Protein AF-X6P1R8-F1 (afdb_monomer)

pLDDT: mean 76.15, std 15.06, range [27.5, 96.5]

Radius of gyration: 26.64 Å; Cα contacts (8 Å, |Δi|>4): 215; chains: 1; bounding box: 53×36×81 Å

Solvent-accessible surface area (backbone atoms only — not comparable to full-atom values): 17109 Å² total; per-residue (Å²): 106,72,61,56,57,47,47,52,50,51,49,53,54,46,53,67,72,73,56,83,63,84,44,73,71,51,44,54,53,48,52,49,54,44,41,50,52,41,50,53,34,70,75,48,65,86,95,50,66,36,68,57,51,42,40,52,47,49,46,51,47,66,76,63,40,82,82,70,58,61,68,61,46,52,74,43,72,56,50,68,70,54,55,28,53,35,44,30,62,72,48,60,82,53,91,78,79,80,64,72,72,58,81,80,50,52,73,66,54,49,40,47,32,54,19,46,46,50,42,54,49,48,56,49,48,54,66,67,69,46,92,70,58,80,66,55,72,71,34,69,71,40,54,50,51,51,50,53,49,54,53,60,66,42,42,37,73,79,38,33,86,48,66,37,90,59,23,68,58,54,35,50,51,48,52,51,51,52,53,49,54,45,26,74,76,60,33,59,68,49,45,38,55,58,57,56,32,66,69,55,27,72,75,37,48,51,41,45,34,57,92,66,20,57,66,40,41,67,57,59,78,69,62,95,43,62,68,72,64,63,78,49,56,72,66,55,38,50,52,37,53,54,50,53,55,44,68,74,42,97,60,58,78,86,68,58,75,56,95,50,75,82,49,46,60,61,44,49,51,48,50,68,74,52,53,73,84,76,77,92,68,86,90,75,79,75,71,70,69,78,80,117

Organism: Reticulomyxa filosa (NCBI:txid46433)

Sequence (292 aa):
MRKVTYFIRDLLHIMQRVESLDGQNVQSVFQSVIGYILRRAEELPREYSANMLKQQALEFLLVKVKEVDLTVIEKYGCKNASLNRVYERMLMNQTILECNIASYPNLIEKVEAISKLKVKLTKYIESLCKPKTAEEFTGEKFKLLLNDISDALSYFKSKKTQLGNDSDVYEQYLHIWFLKQCCMLKGPCWTQTFFNQPNIRMQYPIFASEKQSYIFSKLKPRDKHEWLETPFDKDFTNKYNNFKNKLLWPKSIKSCIVEEKEDFVPLLMAALFIAPPLNVSSRSSNILCMFS

Secondary structure (DSSP, 8-state):
-HHHHHHHHHHHHHHHHH----SHHHHHHHHHHHHHHHHHHHTS-TTSTHHHHHHHHHHHHHHHSTT--HHHHHHTT--HHHHHHHHHHHHTT-S-------SS--HHHHHHHHHHHHHHHHHHHHHHSS---TGGGTSHHHHHHHHHHHHHHTHHHHTHHHH-TTHHHHHHHHHHHHHHHHHHHH-HHHHHHHHT-HHHHHH-GGGT-TTT-HHHHT-PPPPTTGGGGSSS-HHHHHHHHHHHHHHTSSS-GGG---SSHHHHHHHHHHHHHHSPPPP-SSS-TTTGGG--

Mean predicted aligned error: 14.24 Å

Structure (mmCIF, N/CA/C/O backbone):
data_AF-X6P1R8-F1
#
_entry.id   AF-X6P1R8-F1
#
loop_
_atom_site.group_PDB
_atom_site.id
_atom_site.type_symbol
_atom_site.label_atom_id
_atom_site.label_alt_id
_atom_site.label_comp_id
_atom_site.label_asym_id
_atom_site.label_entity_id
_atom_site.label_seq_id
_atom_site.pdbx_PDB_ins_code
_atom_site.Cartn_x
_atom_site.Cartn_y
_atom_site.Cartn_z
_atom_site.occupancy
_atom_site.B_iso_or_equiv
_atom_site.auth_seq_id
_atom_site.auth_comp_id
_atom_site.auth_asym_id
_atom_site.auth_atom_id
_atom_site.pdbx_PDB_model_num
ATOM 1 N N . MET A 1 1 ? -30.194 11.574 -1.829 1.00 53.75 1 MET A N 1
ATOM 2 C CA . MET A 1 1 ? -29.422 10.552 -1.085 1.00 53.75 1 MET A CA 1
ATOM 3 C C . MET A 1 1 ? -28.005 10.961 -0.690 1.00 53.75 1 MET A C 1
ATOM 5 O O . MET A 1 1 ? -27.672 10.725 0.460 1.00 53.75 1 MET A O 1
ATOM 9 N N . ARG A 1 2 ? -27.236 11.701 -1.515 1.00 58.94 2 ARG A N 1
ATOM 10 C CA . ARG A 1 2 ? -26.112 12.536 -1.011 1.00 58.94 2 ARG A CA 1
ATOM 11 C C . ARG A 1 2 ? -26.495 13.302 0.269 1.00 58.94 2 ARG A C 1
ATOM 13 O O . ARG A 1 2 ? -25.729 13.344 1.216 1.00 58.94 2 ARG A O 1
ATOM 20 N N . LYS A 1 3 ? -27.740 13.795 0.311 1.00 67.31 3 LYS A N 1
ATOM 21 C CA . LYS A 1 3 ? -28.385 14.430 1.471 1.00 67.31 3 LYS A CA 1
ATOM 22 C C . LYS A 1 3 ? -28.329 13.615 2.774 1.00 67.31 3 LYS A C 1
ATOM 24 O O . LYS A 1 3 ? -28.096 14.224 3.797 1.00 67.31 3 LYS A O 1
ATOM 29 N N . VAL A 1 4 ? -28.501 12.286 2.758 1.00 68.12 4 VAL A N 1
ATOM 30 C CA . VAL A 1 4 ? -28.461 11.461 3.990 1.00 68.12 4 VAL A CA 1
ATOM 31 C C . VAL A 1 4 ? -27.030 11.335 4.492 1.00 68.12 4 VAL A C 1
ATOM 33 O O . VAL A 1 4 ? -26.772 11.521 5.674 1.00 68.12 4 VAL A O 1
ATOM 36 N N . THR A 1 5 ? -26.078 11.086 3.590 1.00 66.50 5 THR A N 1
ATOM 37 C CA . THR A 1 5 ? -24.670 11.034 3.982 1.00 66.50 5 THR A CA 1
ATOM 38 C C . THR A 1 5 ? -24.150 12.387 4.459 1.00 66.50 5 THR A C 1
ATOM 40 O O . THR A 1 5 ? -23.434 12.441 5.451 1.00 66.50 5 THR A O 1
ATOM 43 N N . TYR A 1 6 ? -24.541 13.481 3.799 1.00 74.12 6 TYR A N 1
ATOM 44 C CA . TYR A 1 6 ? -24.224 14.828 4.265 1.00 74.12 6 TYR A CA 1
ATOM 45 C C . TYR A 1 6 ? -24.915 15.148 5.584 1.00 74.12 6 TYR A C 1
ATOM 47 O O . TYR A 1 6 ? -24.251 15.647 6.471 1.00 74.12 6 TYR A O 1
ATOM 55 N N . PHE A 1 7 ? -26.178 14.766 5.767 1.00 78.06 7 PHE A N 1
ATOM 56 C CA . PHE A 1 7 ? -26.882 14.949 7.033 1.00 78.06 7 PHE A CA 1
ATOM 57 C C . PHE A 1 7 ? -26.192 14.215 8.186 1.00 78.06 7 PHE A C 1
ATOM 59 O O . PHE A 1 7 ? -25.934 14.825 9.214 1.00 78.06 7 PHE A O 1
ATOM 66 N N . ILE A 1 8 ? -25.825 12.939 8.010 1.00 73.44 8 ILE A N 1
ATOM 67 C CA . ILE A 1 8 ? -25.080 12.186 9.030 1.00 73.44 8 ILE A CA 1
ATOM 68 C C . ILE A 1 8 ? -23.722 12.844 9.283 1.00 73.44 8 ILE A C 1
ATOM 70 O O . ILE A 1 8 ? -23.345 13.036 10.431 1.00 73.44 8 ILE A O 1
ATOM 74 N N . ARG A 1 9 ? -22.996 13.240 8.233 1.00 74.56 9 ARG A N 1
ATOM 75 C CA . ARG A 1 9 ? -21.717 13.945 8.378 1.00 74.56 9 ARG A CA 1
ATOM 76 C C . ARG A 1 9 ? -21.874 15.258 9.147 1.00 74.56 9 ARG A C 1
ATOM 78 O O . ARG A 1 9 ? -21.062 15.541 10.018 1.00 74.56 9 ARG A O 1
ATOM 85 N N . ASP A 1 10 ? -22.885 16.050 8.820 1.00 79.38 10 ASP A N 1
ATOM 86 C CA . ASP A 1 10 ? -23.126 17.355 9.426 1.00 79.38 10 ASP A CA 1
ATOM 87 C C . ASP A 1 10 ? -23.587 17.178 10.884 1.00 79.38 10 ASP A C 1
ATOM 89 O O . ASP A 1 10 ? -23.114 17.901 11.754 1.00 79.38 10 ASP A O 1
ATOM 93 N N . LEU A 1 11 ? -24.391 16.150 11.182 1.00 79.62 11 LEU A N 1
ATOM 94 C CA . LEU A 1 11 ? -24.752 15.748 12.544 1.00 79.62 11 LEU A CA 1
ATOM 95 C C . LEU A 1 11 ? -23.512 15.358 13.359 1.00 79.62 11 LEU A C 1
ATOM 97 O O . LEU A 1 11 ? -23.307 15.892 14.446 1.00 79.62 11 LEU A O 1
ATOM 101 N N . LEU A 1 12 ? -22.651 14.488 12.817 1.00 74.50 12 LEU A N 1
ATOM 102 C CA . LEU A 1 12 ? -21.382 14.123 13.452 1.00 74.50 12 LEU A CA 1
ATOM 103 C C . LEU A 1 12 ? -20.512 15.369 13.663 1.00 74.50 12 LEU A C 1
ATOM 105 O O . LEU A 1 12 ? -19.944 15.556 14.732 1.00 74.50 12 LEU A O 1
ATOM 109 N N . HIS A 1 13 ? -20.457 16.280 12.690 1.00 75.38 13 HIS A N 1
ATOM 110 C CA . HIS A 1 13 ? -19.673 17.506 12.816 1.00 75.38 13 HIS A CA 1
ATOM 111 C C . HIS A 1 13 ? -20.235 18.477 13.869 1.00 75.38 13 HIS A C 1
ATOM 113 O O . HIS A 1 13 ? -19.462 19.135 14.563 1.00 75.38 13 HIS A O 1
ATOM 119 N N . ILE A 1 14 ? -21.558 18.548 14.035 1.00 75.88 14 ILE A N 1
ATOM 120 C CA . ILE A 1 14 ? -22.202 19.319 15.107 1.00 75.88 14 ILE A CA 1
ATOM 121 C C . ILE A 1 14 ? -21.880 18.690 16.464 1.00 75.88 14 ILE A C 1
ATOM 123 O O . ILE A 1 14 ? -21.382 19.391 17.344 1.00 75.88 14 ILE A O 1
ATOM 127 N N . MET A 1 15 ? -22.051 17.372 16.610 1.00 70.25 15 MET A N 1
ATOM 128 C CA . MET A 1 15 ? -21.656 16.649 17.828 1.00 70.25 15 MET A CA 1
ATOM 129 C C . MET A 1 15 ? -20.176 16.888 18.161 1.00 70.25 15 MET A C 1
ATOM 131 O O . MET A 1 15 ? -19.821 17.078 19.319 1.00 70.25 15 MET A O 1
ATOM 135 N N . GLN A 1 16 ? -19.311 16.988 17.142 1.00 66.88 16 GLN A N 1
ATOM 136 C CA . GLN A 1 16 ? -17.883 17.279 17.306 1.00 66.88 16 GLN A CA 1
ATOM 137 C C . GLN A 1 16 ? -17.592 18.608 18.006 1.00 66.88 16 GLN A C 1
ATOM 139 O O . GLN A 1 16 ? -16.550 18.722 18.662 1.00 66.88 16 GLN A O 1
ATOM 144 N N . ARG A 1 17 ? -18.438 19.613 17.751 1.00 68.94 17 ARG A N 1
ATOM 145 C CA . ARG A 1 17 ? -18.243 21.011 18.149 1.00 68.94 17 ARG A CA 1
ATOM 146 C C . ARG A 1 17 ? -18.973 21.369 19.439 1.00 68.94 17 ARG A C 1
ATOM 148 O O . ARG A 1 17 ? -18.548 22.306 20.101 1.00 68.94 17 ARG A O 1
ATOM 155 N N . VAL A 1 18 ? -20.068 20.677 19.749 1.00 64.75 18 VAL A N 1
ATOM 156 C CA . VAL A 1 18 ? -20.984 21.062 20.833 1.00 64.75 18 VAL A CA 1
ATOM 157 C C . VAL A 1 18 ? -20.746 20.260 22.114 1.00 64.75 18 VAL A C 1
ATOM 159 O O . VAL A 1 18 ? -20.927 20.808 23.196 1.00 64.75 18 VAL A O 1
ATOM 162 N N . GLU A 1 19 ? -20.302 19.002 22.028 1.00 65.69 19 GLU A N 1
ATOM 163 C CA . GLU A 1 19 ? -20.144 18.139 23.207 1.00 65.69 19 GLU A CA 1
ATOM 164 C C . GLU A 1 19 ? -18.671 17.957 23.610 1.00 65.69 19 GLU A C 1
ATOM 166 O O . GLU A 1 19 ? -17.834 17.528 22.806 1.00 65.69 19 GLU A O 1
ATOM 171 N N . SER A 1 20 ? -18.348 18.244 24.878 1.00 64.12 20 SER A N 1
ATOM 172 C CA . SER A 1 20 ? -17.096 17.794 25.493 1.00 64.12 20 SER A CA 1
ATOM 173 C C . SER A 1 20 ? -17.244 16.331 25.925 1.00 64.12 20 SER A C 1
ATOM 175 O O . SER A 1 20 ? -18.069 15.976 26.765 1.00 64.12 20 SER A O 1
ATOM 177 N N . LEU A 1 21 ? -16.447 15.446 25.324 1.00 65.62 21 LEU A N 1
ATOM 178 C CA . LEU A 1 21 ? -16.512 13.993 25.543 1.00 65.62 21 LEU A CA 1
ATOM 179 C C . LEU A 1 21 ? -15.579 13.542 26.681 1.00 65.62 21 LEU A C 1
ATOM 181 O O . LEU A 1 21 ? -14.954 12.483 26.607 1.00 65.62 21 LEU A O 1
ATOM 185 N N . ASP A 1 22 ? -15.460 14.362 27.725 1.00 66.06 22 ASP A N 1
ATOM 186 C CA . ASP A 1 22 ? -14.502 14.144 28.816 1.00 66.06 22 ASP A CA 1
ATOM 187 C C . ASP A 1 22 ? -15.034 13.158 29.874 1.00 66.06 22 ASP A C 1
ATOM 189 O O . ASP A 1 22 ? -14.269 12.612 30.667 1.00 66.06 22 ASP A O 1
ATOM 193 N N . GLY A 1 23 ? -16.345 12.883 29.868 1.00 68.44 23 GLY A N 1
ATOM 194 C CA . GLY A 1 23 ? -16.994 11.930 30.769 1.00 68.44 23 GLY A CA 1
ATOM 195 C C . GLY A 1 23 ? -17.110 10.519 30.184 1.00 68.44 23 GLY A C 1
ATOM 196 O O . GLY A 1 23 ? -17.577 10.339 29.060 1.00 68.44 23 GLY A O 1
ATOM 197 N N . GLN A 1 24 ? -16.791 9.499 30.984 1.00 70.06 24 GLN A N 1
ATOM 198 C CA . GLN A 1 24 ? -16.849 8.080 30.592 1.00 70.06 24 GLN A CA 1
ATOM 199 C C . GLN A 1 24 ? -18.251 7.637 30.114 1.00 70.06 24 GLN A C 1
ATOM 201 O O . GLN A 1 24 ? -18.378 6.905 29.134 1.00 70.06 24 GLN A O 1
ATOM 206 N N . ASN A 1 25 ? -19.319 8.151 30.738 1.00 72.31 25 ASN A N 1
ATOM 207 C CA . ASN A 1 25 ? -20.702 7.922 30.294 1.00 72.31 25 ASN A CA 1
ATOM 208 C C . ASN A 1 25 ? -21.018 8.589 28.949 1.00 72.31 25 ASN A C 1
ATOM 210 O O . ASN A 1 25 ? -21.786 8.059 28.154 1.00 72.31 25 ASN A O 1
ATOM 214 N N . VAL A 1 26 ? -20.425 9.749 28.673 1.00 71.62 26 VAL A N 1
ATOM 215 C CA . VAL A 1 26 ? -20.634 10.455 27.405 1.00 71.62 26 VAL A CA 1
ATOM 216 C C . VAL A 1 26 ? -19.919 9.706 26.278 1.00 71.62 26 VAL A C 1
ATOM 218 O O . VAL A 1 26 ? -20.484 9.517 25.205 1.00 71.62 26 VAL A O 1
ATOM 221 N N . GLN A 1 27 ? -18.722 9.174 26.544 1.00 72.81 27 GLN A N 1
ATOM 222 C CA . GLN A 1 27 ? -17.994 8.326 25.597 1.00 72.81 27 GLN A CA 1
ATOM 223 C C . GLN A 1 27 ? -18.741 7.027 25.270 1.00 72.81 27 GLN A C 1
ATOM 225 O O . GLN A 1 27 ? -18.785 6.636 24.105 1.00 72.81 27 GLN A O 1
ATOM 230 N N . SER A 1 28 ? -19.366 6.370 26.252 1.00 75.44 28 SER A N 1
ATOM 231 C CA . SER A 1 28 ? -20.119 5.129 26.011 1.00 75.44 28 SER A CA 1
ATOM 232 C C . SER A 1 28 ? -21.410 5.365 25.215 1.00 75.44 28 SER A C 1
ATOM 234 O O . SER A 1 28 ? -21.728 4.601 24.294 1.00 75.44 28 SER A O 1
ATOM 236 N N . VAL A 1 29 ? -22.130 6.458 25.496 1.00 76.12 29 VAL A N 1
ATOM 237 C CA . VAL A 1 29 ? -23.286 6.898 24.696 1.00 76.12 29 VAL A CA 1
ATOM 238 C C . VAL A 1 29 ? -22.845 7.213 23.270 1.00 76.12 29 VAL A C 1
ATOM 240 O O . VAL A 1 29 ? -23.444 6.733 22.308 1.00 76.12 29 VAL A O 1
ATOM 243 N N . PHE A 1 30 ? -21.743 7.941 23.123 1.00 77.25 30 PHE A N 1
ATOM 244 C CA . PHE A 1 30 ? -21.176 8.288 21.829 1.00 77.25 30 PHE A CA 1
ATOM 245 C C . PHE A 1 30 ? -20.782 7.049 21.012 1.00 77.25 30 PHE A C 1
ATOM 247 O O . PHE A 1 30 ? -21.205 6.901 19.865 1.00 77.25 30 PHE A O 1
ATOM 254 N N . GLN A 1 31 ? -20.050 6.103 21.608 1.00 77.44 31 GLN A N 1
ATOM 255 C CA . GLN A 1 31 ? -19.724 4.816 20.983 1.00 77.44 31 GLN A CA 1
ATOM 256 C C . GLN A 1 31 ? -20.982 4.050 20.548 1.00 77.44 31 GLN A C 1
ATOM 258 O O . GLN A 1 31 ? -20.990 3.420 19.489 1.00 77.44 31 GLN A O 1
ATOM 263 N N . SER A 1 32 ? -22.056 4.118 21.339 1.00 78.75 32 SER A N 1
ATOM 264 C CA . SER A 1 32 ? -23.332 3.469 21.022 1.00 78.75 32 SER A CA 1
ATOM 265 C C . SER A 1 32 ? -24.022 4.113 19.816 1.00 78.75 32 SER A C 1
ATOM 267 O O . SER A 1 32 ? -24.498 3.397 18.933 1.00 78.75 32 SER A O 1
ATOM 269 N N . VAL A 1 33 ? -24.021 5.447 19.725 1.00 79.19 33 VAL A N 1
ATOM 270 C CA . VAL A 1 33 ? -24.570 6.193 18.578 1.00 79.19 33 VAL A CA 1
ATOM 271 C C . VAL A 1 33 ? -23.791 5.882 17.301 1.00 79.19 33 VAL A C 1
ATOM 273 O O . VAL A 1 33 ? -24.386 5.528 16.281 1.00 79.19 33 VAL A O 1
ATOM 276 N N . ILE A 1 34 ? -22.459 5.946 17.353 1.00 78.81 34 ILE A N 1
ATOM 277 C CA . ILE A 1 34 ? -21.606 5.608 16.206 1.00 78.81 34 ILE A CA 1
ATOM 278 C C . ILE A 1 34 ? -21.793 4.153 15.795 1.00 78.81 34 ILE A C 1
ATOM 280 O O . ILE A 1 34 ? -21.933 3.847 14.611 1.00 78.81 34 ILE A O 1
ATOM 284 N N . GLY A 1 35 ? -21.882 3.261 16.773 1.00 77.62 35 GLY A N 1
ATOM 285 C CA . GLY A 1 35 ? -22.183 1.860 16.561 1.00 77.62 35 GLY A CA 1
ATOM 286 C C . GLY A 1 35 ? -23.497 1.601 15.838 1.00 77.62 35 GLY A C 1
ATOM 287 O O . GLY A 1 35 ? -23.562 0.799 14.903 1.00 77.62 35 GLY A O 1
ATOM 288 N N . TYR A 1 36 ? -24.545 2.320 16.233 1.00 78.94 36 TYR A N 1
ATOM 289 C CA . TYR A 1 36 ? -25.840 2.260 15.571 1.00 78.94 36 TYR A CA 1
ATOM 290 C C . TYR A 1 36 ? -25.747 2.713 14.107 1.00 78.94 36 TYR A C 1
ATOM 292 O O 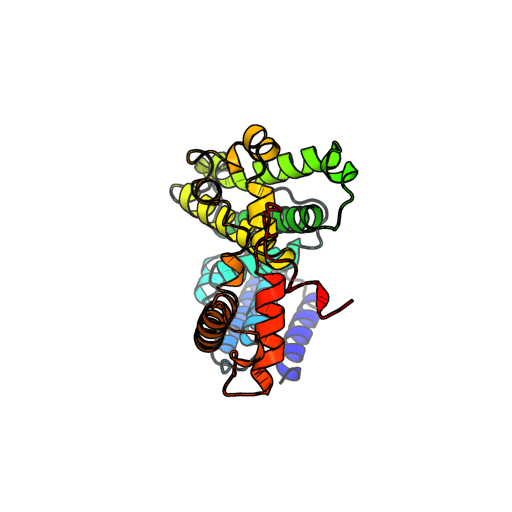. TYR A 1 36 ? -26.265 2.031 13.222 1.00 78.94 36 TYR A O 1
ATOM 300 N N . ILE A 1 37 ? -25.031 3.810 13.835 1.00 77.38 37 ILE A N 1
ATOM 301 C CA . ILE A 1 37 ? -24.795 4.306 12.470 1.00 77.38 37 ILE A CA 1
ATOM 302 C C . ILE A 1 37 ? -24.034 3.267 11.638 1.00 77.38 37 ILE A C 1
ATOM 304 O O . ILE A 1 37 ? -24.432 2.982 10.509 1.00 77.38 37 ILE A O 1
ATOM 308 N N . LEU A 1 38 ? -22.970 2.674 12.190 1.00 75.88 38 LEU A N 1
ATOM 309 C CA . LEU A 1 38 ? -22.162 1.658 11.511 1.00 75.88 38 LEU A CA 1
ATOM 310 C C . LEU A 1 38 ? -22.984 0.415 11.153 1.00 75.88 38 LEU A C 1
ATOM 312 O O . LEU A 1 38 ? -22.888 -0.064 10.026 1.00 75.88 38 LEU A O 1
ATOM 316 N N . ARG A 1 39 ? -23.826 -0.069 12.074 1.00 77.38 39 ARG A N 1
ATOM 317 C CA . ARG A 1 39 ? -24.715 -1.215 11.831 1.00 77.38 39 ARG A CA 1
ATOM 318 C C . ARG A 1 39 ? -25.747 -0.907 10.745 1.00 77.38 39 ARG A C 1
ATOM 320 O O . ARG A 1 39 ? -25.905 -1.680 9.808 1.00 77.38 39 ARG A O 1
ATOM 327 N N . ARG A 1 40 ? -26.418 0.244 10.838 1.00 76.56 40 ARG A N 1
ATOM 328 C CA . ARG A 1 40 ? -27.438 0.656 9.859 1.00 76.56 40 ARG A CA 1
ATOM 329 C C . ARG A 1 40 ? -26.855 0.942 8.477 1.00 76.56 40 ARG A C 1
ATOM 331 O O . ARG A 1 40 ? -27.561 0.798 7.486 1.00 76.56 40 ARG A O 1
ATOM 338 N N . ALA A 1 41 ? -25.577 1.314 8.386 1.00 72.44 41 ALA A N 1
ATOM 339 C CA . ALA A 1 41 ? -24.914 1.516 7.102 1.00 72.44 41 ALA A CA 1
ATOM 340 C C . ALA A 1 41 ? -24.837 0.227 6.263 1.00 72.44 41 ALA A C 1
ATOM 342 O O . ALA A 1 41 ? -24.813 0.319 5.039 1.00 72.44 41 ALA A O 1
ATOM 343 N N . GLU A 1 42 ? -24.827 -0.955 6.890 1.00 67.06 42 GLU A N 1
ATOM 344 C CA . GLU A 1 42 ? -24.803 -2.251 6.189 1.00 67.06 42 GLU A CA 1
ATOM 345 C C . GLU A 1 42 ? -26.174 -2.661 5.633 1.00 67.06 42 GLU A C 1
ATOM 347 O O . GLU A 1 42 ? -26.247 -3.442 4.688 1.00 67.06 42 GLU A O 1
ATOM 352 N N . GLU A 1 43 ? -27.253 -2.091 6.172 1.00 73.88 43 GLU A N 1
ATOM 353 C CA . GLU A 1 43 ? -28.628 -2.291 5.698 1.00 73.88 43 GLU A CA 1
ATOM 354 C C . GLU A 1 43 ? -28.952 -1.418 4.470 1.00 73.88 43 GLU A C 1
ATOM 356 O O . GLU A 1 43 ? -29.987 -1.593 3.826 1.00 73.88 43 GLU A O 1
ATOM 361 N N . LEU A 1 44 ? -28.068 -0.475 4.121 1.00 68.44 44 LEU A N 1
ATOM 362 C CA . LEU A 1 44 ? -28.210 0.344 2.921 1.00 68.44 44 LEU A CA 1
ATOM 363 C C . LEU A 1 44 ? -27.839 -0.482 1.671 1.00 68.44 44 LEU A C 1
ATOM 365 O O . LEU A 1 44 ? -26.787 -1.124 1.650 1.00 68.44 44 LEU A O 1
ATOM 369 N N . PRO A 1 45 ? -28.644 -0.446 0.592 1.00 64.12 45 PRO A N 1
ATOM 370 C CA . PRO A 1 45 ? -28.328 -1.160 -0.647 1.00 64.12 45 PRO A CA 1
ATOM 371 C C . PRO A 1 45 ? -26.942 -0.825 -1.241 1.00 64.12 45 PRO A C 1
ATOM 373 O O . PRO A 1 45 ? -26.425 0.284 -1.107 1.00 64.12 45 PRO A O 1
ATOM 376 N N . ARG A 1 46 ? -26.323 -1.801 -1.924 1.00 60.53 46 ARG A N 1
ATOM 377 C CA . ARG A 1 46 ? -24.914 -1.743 -2.384 1.00 60.53 46 ARG A CA 1
ATOM 378 C C . ARG A 1 46 ? -24.597 -0.641 -3.400 1.00 60.53 46 ARG A C 1
ATOM 380 O O . ARG A 1 46 ? -23.430 -0.296 -3.553 1.00 60.53 46 ARG A O 1
ATOM 387 N N . GLU A 1 47 ? -25.604 -0.082 -4.064 1.00 56.84 47 GLU A N 1
ATOM 388 C CA . GLU A 1 47 ? -25.456 1.068 -4.971 1.00 56.84 47 GLU A CA 1
ATOM 389 C C . GLU A 1 47 ? -25.113 2.377 -4.229 1.00 56.84 47 GLU 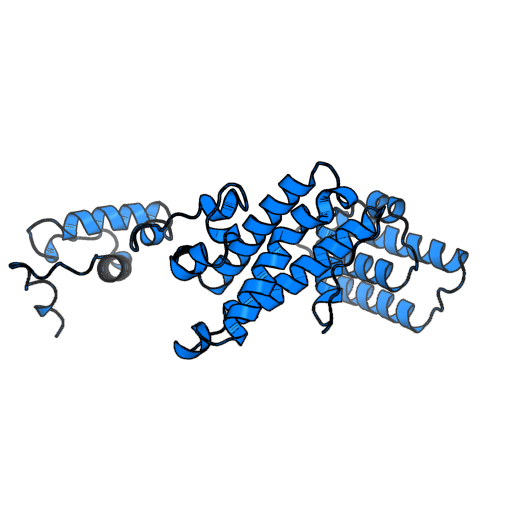A C 1
ATOM 391 O O . GLU A 1 47 ? -24.842 3.403 -4.854 1.00 56.84 47 GLU A O 1
ATOM 396 N N . TYR A 1 48 ? -25.091 2.360 -2.890 1.00 59.06 48 TYR A N 1
ATOM 397 C CA . TYR A 1 48 ? -24.933 3.548 -2.061 1.00 59.06 48 TYR A CA 1
ATOM 398 C C . TYR A 1 48 ? -23.552 3.702 -1.415 1.00 59.06 48 TYR A C 1
ATOM 400 O O . TYR A 1 48 ? -22.761 2.774 -1.253 1.00 59.06 48 TYR A O 1
ATOM 408 N N . SER A 1 49 ? -23.293 4.927 -0.957 1.00 63.94 49 SER A N 1
ATOM 409 C CA . SER A 1 49 ? -22.117 5.394 -0.213 1.00 63.94 49 SER A CA 1
ATOM 410 C C . SER A 1 49 ? -21.943 4.764 1.184 1.00 63.94 49 SER A C 1
ATOM 412 O O . SER A 1 49 ? -21.310 5.374 2.047 1.00 63.94 49 SER A O 1
ATOM 414 N N . ALA A 1 50 ? -22.452 3.5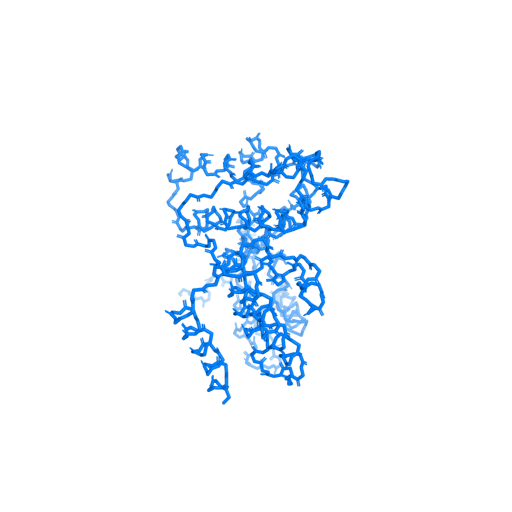51 1.427 1.00 69.88 50 ALA A N 1
ATOM 415 C CA . ALA A 1 50 ? -22.345 2.823 2.696 1.00 69.88 50 ALA A CA 1
ATOM 416 C C . ALA A 1 50 ? -20.890 2.737 3.192 1.00 69.88 50 ALA A C 1
ATOM 418 O O . ALA A 1 50 ? -20.603 3.013 4.354 1.00 69.88 50 ALA A O 1
ATOM 419 N N . ASN A 1 51 ? -19.943 2.487 2.280 1.00 73.56 51 ASN A N 1
ATOM 420 C CA . ASN A 1 51 ? -18.510 2.491 2.593 1.00 73.56 51 ASN A CA 1
ATOM 421 C C . ASN A 1 51 ? -17.992 3.869 3.032 1.00 73.56 51 ASN A C 1
ATOM 423 O O . ASN A 1 51 ? -17.131 3.951 3.905 1.00 73.56 51 ASN A O 1
ATOM 427 N N . MET A 1 52 ? -18.506 4.955 2.447 1.00 75.38 52 MET A N 1
ATOM 428 C CA . MET A 1 52 ? -18.110 6.316 2.817 1.00 75.38 52 MET A CA 1
ATOM 429 C C . MET A 1 52 ? -18.637 6.677 4.207 1.00 75.38 52 MET A C 1
ATOM 431 O O . MET A 1 52 ? -17.881 7.202 5.019 1.00 75.38 52 MET A O 1
ATOM 435 N N . LEU A 1 53 ? -19.897 6.338 4.495 1.00 76.94 53 LEU A N 1
ATOM 436 C CA . LEU A 1 53 ? -20.504 6.507 5.817 1.00 76.94 53 LEU A CA 1
ATOM 437 C C . LEU A 1 53 ? -19.752 5.713 6.885 1.00 76.94 53 LEU A C 1
ATOM 439 O O . LEU A 1 53 ? -19.411 6.264 7.928 1.00 76.94 53 LEU A O 1
ATOM 443 N N . LYS A 1 54 ? -19.426 4.449 6.591 1.00 77.88 54 LYS A N 1
ATOM 444 C CA . LYS A 1 54 ? -18.652 3.579 7.482 1.00 77.88 54 LYS A CA 1
ATOM 445 C C . LYS A 1 54 ? -17.279 4.172 7.794 1.00 77.88 54 LYS A C 1
ATOM 447 O O . LYS A 1 54 ? -16.874 4.211 8.949 1.00 77.88 54 LYS A O 1
ATOM 452 N N . GLN A 1 55 ? -16.590 4.699 6.781 1.00 78.62 55 GLN A N 1
ATOM 453 C CA . GLN A 1 55 ? -15.302 5.371 6.968 1.00 78.62 55 GLN A CA 1
ATOM 454 C C . GLN A 1 55 ? -15.424 6.659 7.788 1.00 78.62 55 GLN A C 1
ATOM 456 O O . GLN A 1 55 ? -14.608 6.870 8.672 1.00 78.62 55 GLN A O 1
ATOM 461 N N . GLN A 1 56 ? -16.430 7.498 7.529 1.00 78.06 56 GLN A N 1
ATOM 462 C CA . GLN A 1 56 ? -16.633 8.753 8.264 1.00 78.06 56 GLN A CA 1
ATOM 463 C C . GLN A 1 56 ? -16.975 8.513 9.736 1.00 78.06 56 GLN A C 1
ATOM 465 O O . GLN A 1 56 ? -16.420 9.169 10.611 1.00 78.06 56 GLN A O 1
ATOM 470 N N . ALA A 1 57 ? -17.861 7.558 10.013 1.00 79.38 57 ALA A N 1
ATOM 471 C CA . ALA A 1 57 ? -18.231 7.184 11.372 1.00 79.38 57 ALA A CA 1
ATOM 472 C C . ALA A 1 57 ? -17.033 6.603 12.146 1.00 79.38 57 ALA A C 1
ATOM 474 O O . ALA A 1 57 ? -16.823 6.947 13.307 1.00 79.38 57 ALA A O 1
ATOM 475 N N . LEU A 1 58 ? -16.212 5.775 11.491 1.00 80.38 58 LEU A N 1
ATOM 476 C CA . LEU A 1 58 ? -15.006 5.205 12.094 1.00 80.38 58 LEU A CA 1
ATOM 477 C C . LEU A 1 58 ? -13.918 6.265 12.331 1.00 80.38 58 LEU A C 1
ATOM 479 O O . LEU A 1 58 ? -13.309 6.283 13.393 1.00 80.38 58 LEU A O 1
ATOM 483 N N . GLU A 1 59 ? -13.706 7.180 11.383 1.00 82.00 59 GLU A N 1
ATOM 484 C CA . GLU A 1 59 ? -12.803 8.330 11.540 1.00 82.00 59 GLU A CA 1
ATOM 485 C C . GLU A 1 59 ? -13.204 9.178 12.748 1.00 82.00 59 GLU A C 1
ATOM 487 O O . GLU A 1 59 ? -1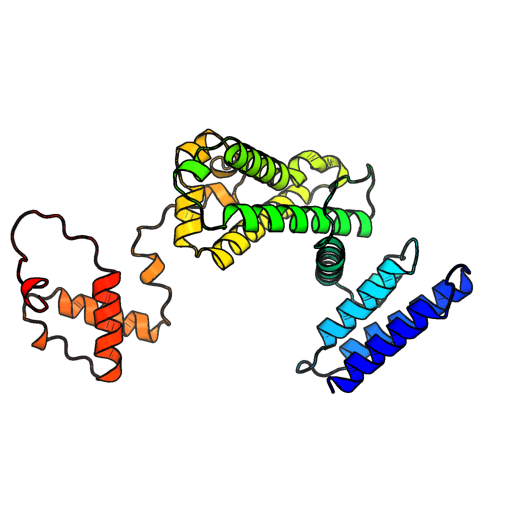2.379 9.521 13.592 1.00 82.00 59 GLU A O 1
ATOM 492 N N . PHE A 1 60 ? -14.502 9.438 12.878 1.00 78.56 60 PHE A N 1
ATOM 493 C CA . PHE A 1 60 ? -15.045 10.199 13.987 1.00 78.56 60 PHE A CA 1
ATOM 494 C C . PHE A 1 60 ? -14.843 9.509 15.342 1.00 78.56 60 PHE A C 1
ATOM 496 O O . PHE A 1 60 ? -14.467 10.166 16.312 1.00 78.56 60 PHE A O 1
ATOM 503 N N . LEU A 1 61 ? -15.026 8.184 15.395 1.00 79.44 61 LEU A N 1
ATOM 504 C CA . LEU A 1 61 ? -14.771 7.372 16.586 1.00 79.44 61 LEU A CA 1
ATOM 505 C C . LEU A 1 61 ? -13.312 7.484 17.045 1.00 79.44 61 LEU A C 1
ATOM 507 O O . LEU A 1 61 ? -13.060 7.768 18.213 1.00 79.44 61 LEU A O 1
ATOM 511 N N . LEU A 1 62 ? -12.366 7.307 16.119 1.00 79.06 62 LEU A N 1
ATOM 512 C CA . LEU A 1 62 ? -10.928 7.289 16.410 1.00 79.06 62 LEU A CA 1
ATOM 513 C C . LEU A 1 62 ? -10.381 8.655 16.836 1.00 79.06 62 LEU A C 1
ATOM 515 O O . LEU A 1 62 ? -9.452 8.720 17.632 1.00 79.06 62 LEU A O 1
ATOM 519 N N . VAL A 1 63 ? -10.937 9.750 16.309 1.00 77.00 63 VAL A N 1
ATOM 520 C CA . VAL A 1 63 ? -10.501 11.113 16.662 1.00 77.00 63 VAL A CA 1
ATOM 521 C C . VAL A 1 63 ? -10.971 11.518 18.058 1.00 77.00 63 VAL A C 1
ATOM 523 O O . VAL A 1 63 ? -10.302 12.303 18.730 1.00 77.00 63 VAL A O 1
ATOM 526 N N . LYS A 1 64 ? -12.152 11.055 18.475 1.00 72.31 64 LYS A N 1
ATOM 527 C CA . LYS A 1 64 ? -12.847 11.603 19.645 1.00 72.31 64 LYS A CA 1
ATOM 528 C C . LYS A 1 64 ? -12.799 10.730 20.880 1.00 72.31 64 LYS A C 1
ATOM 530 O O . LYS A 1 64 ? -12.808 11.263 21.986 1.00 72.31 64 LYS A O 1
ATOM 535 N N . VAL A 1 65 ? -12.752 9.420 20.707 1.00 68.56 65 VAL A N 1
ATOM 536 C CA . VAL A 1 65 ? -12.674 8.506 21.834 1.00 68.56 65 VAL A CA 1
ATOM 537 C C . VAL A 1 65 ? -11.209 8.168 22.056 1.00 68.56 65 VAL A C 1
ATOM 539 O O . VAL A 1 65 ? -10.580 7.506 21.232 1.00 68.56 65 VAL A O 1
ATOM 542 N N . LYS A 1 66 ? -10.654 8.652 23.171 1.00 62.78 66 LYS A N 1
ATOM 543 C CA . LYS A 1 66 ? -9.353 8.174 23.646 1.00 62.78 66 LYS A CA 1
ATOM 544 C C . LYS A 1 66 ? -9.495 6.686 23.956 1.00 62.78 66 LYS A C 1
ATOM 546 O O . LYS A 1 66 ? -10.448 6.308 24.625 1.00 62.78 66 LYS A O 1
ATOM 551 N N . GLU A 1 67 ? -8.567 5.879 23.447 1.00 66.62 67 GLU A N 1
ATOM 552 C CA . GLU A 1 67 ? -8.526 4.429 23.690 1.00 66.62 67 GLU A CA 1
ATOM 553 C C . GLU A 1 67 ? -9.808 3.711 23.233 1.00 66.62 67 GLU A C 1
ATOM 555 O O . GLU A 1 67 ? -10.538 3.108 24.015 1.00 66.62 67 GLU A O 1
ATOM 560 N N . VAL A 1 68 ? -10.102 3.782 21.929 1.00 69.94 68 VAL A N 1
ATOM 561 C CA . VAL A 1 68 ? -11.202 3.005 21.340 1.00 69.94 68 VAL A CA 1
ATOM 562 C C . VAL A 1 68 ? -10.993 1.517 21.615 1.00 69.94 68 VAL A C 1
ATOM 564 O O . VAL A 1 68 ? -10.005 0.931 21.176 1.00 69.94 68 VAL A O 1
ATOM 567 N N . ASP A 1 69 ? -11.960 0.896 22.285 1.00 70.56 69 ASP A N 1
ATOM 568 C CA . ASP A 1 69 ? -11.974 -0.547 22.491 1.00 70.56 69 ASP A CA 1
ATOM 569 C C . ASP A 1 69 ? -12.164 -1.281 21.148 1.00 70.56 69 ASP A C 1
ATOM 571 O O . ASP A 1 69 ? -13.117 -1.052 20.397 1.00 70.56 69 ASP A O 1
ATOM 575 N N . LEU A 1 70 ? -11.239 -2.191 20.850 1.00 68.19 70 LEU A N 1
ATOM 576 C CA . LEU A 1 70 ? -11.264 -3.070 19.682 1.00 68.19 70 LEU A CA 1
ATOM 577 C C . LEU A 1 70 ? -12.547 -3.891 19.582 1.00 68.19 70 LEU A C 1
ATOM 579 O O . LEU A 1 70 ? -13.061 -4.070 18.477 1.00 68.19 70 LEU A O 1
ATOM 583 N N . THR A 1 71 ? -13.104 -4.325 20.715 1.00 70.50 71 THR A N 1
ATOM 584 C CA . THR A 1 71 ? -14.353 -5.093 20.732 1.00 70.50 71 THR A CA 1
ATOM 585 C C . THR A 1 71 ? -15.512 -4.277 20.165 1.00 70.50 71 THR A C 1
ATOM 587 O O . THR A 1 71 ? -16.405 -4.828 19.523 1.00 70.50 71 THR A O 1
ATOM 590 N N . VAL A 1 72 ? -15.476 -2.947 20.311 1.00 69.50 72 VAL A N 1
ATOM 591 C CA . VAL A 1 72 ? -16.467 -2.024 19.749 1.00 69.50 72 VAL A CA 1
ATOM 592 C C . VAL A 1 72 ? -16.327 -1.970 18.228 1.00 69.50 72 VAL A C 1
ATOM 594 O O . VAL A 1 72 ? -17.325 -2.071 17.521 1.00 69.50 72 VAL A O 1
ATOM 597 N N . ILE A 1 73 ? -15.103 -1.885 17.700 1.00 71.62 73 ILE A N 1
ATOM 598 C CA . ILE A 1 73 ? -14.844 -1.874 16.249 1.00 71.62 73 ILE A CA 1
ATOM 599 C C . ILE A 1 73 ? -15.252 -3.213 15.606 1.00 71.62 73 ILE A C 1
ATOM 601 O O . ILE A 1 73 ? -15.921 -3.230 14.566 1.00 71.62 73 ILE A O 1
ATOM 605 N N . GLU A 1 74 ? -14.895 -4.332 16.239 1.00 71.38 74 GLU A N 1
ATOM 606 C CA . GLU A 1 74 ? -15.220 -5.685 15.776 1.00 71.38 74 GLU A CA 1
ATOM 607 C C . GLU A 1 74 ? -16.726 -5.967 15.828 1.00 71.38 74 GLU A C 1
ATOM 609 O O . GLU A 1 74 ? -17.291 -6.484 14.861 1.00 71.38 74 GLU A O 1
ATOM 614 N N . LYS A 1 75 ? -17.406 -5.538 16.902 1.00 72.62 75 LYS A N 1
ATOM 615 C CA . LYS A 1 75 ? -18.865 -5.654 17.076 1.00 72.62 75 LYS A CA 1
ATOM 616 C C . LYS A 1 75 ? -19.657 -5.014 15.935 1.00 72.62 75 LYS A C 1
ATOM 618 O O . LYS A 1 75 ? -20.775 -5.447 15.653 1.00 72.62 75 LYS A O 1
ATOM 623 N N . TYR A 1 76 ? -19.100 -3.999 15.277 1.00 67.81 76 TYR A N 1
ATOM 624 C CA . TYR A 1 76 ? -19.729 -3.319 14.140 1.00 67.81 76 TYR A CA 1
ATOM 625 C C . TYR A 1 76 ? -19.172 -3.762 12.779 1.00 67.81 76 TYR A C 1
ATOM 627 O O . TYR A 1 76 ? -19.291 -3.036 11.790 1.00 67.81 76 TYR A O 1
ATOM 635 N N . GLY A 1 77 ? -18.536 -4.939 12.710 1.00 62.16 77 GLY A N 1
ATOM 636 C CA . GLY A 1 77 ? -18.117 -5.564 11.453 1.00 62.16 77 GLY A CA 1
ATOM 637 C C . GLY A 1 77 ? -17.073 -4.754 10.678 1.00 62.16 77 GLY A C 1
ATOM 638 O O . GLY A 1 77 ? -16.965 -4.859 9.448 1.00 62.16 77 GLY A O 1
ATOM 639 N N . CYS A 1 78 ? -16.325 -3.875 11.350 1.00 68.75 78 CYS A N 1
ATOM 640 C CA . CYS A 1 78 ? -15.288 -3.078 10.709 1.00 68.75 78 CYS A CA 1
ATOM 641 C C . CYS A 1 78 ? -14.036 -3.934 10.502 1.00 68.75 78 CYS A C 1
ATOM 643 O O . CYS A 1 78 ? -13.263 -4.174 11.420 1.00 68.75 78 CYS A O 1
ATOM 645 N N . LYS A 1 79 ? -13.819 -4.387 9.262 1.00 72.81 79 LYS A N 1
ATOM 646 C CA . LYS A 1 79 ? -12.606 -5.131 8.891 1.00 72.81 79 LYS A CA 1
ATOM 647 C C . LYS A 1 79 ? -11.364 -4.248 9.053 1.00 72.81 79 LYS A C 1
ATOM 649 O O . LYS A 1 79 ? -11.415 -3.064 8.711 1.00 72.81 79 LYS A O 1
ATOM 654 N N . ASN A 1 80 ? -10.222 -4.850 9.397 1.00 75.19 80 ASN A N 1
ATOM 655 C CA . ASN A 1 80 ? -8.916 -4.174 9.504 1.00 75.19 80 ASN A CA 1
ATOM 656 C C . ASN A 1 80 ? -8.573 -3.304 8.282 1.00 75.19 80 ASN A C 1
ATOM 658 O O . ASN A 1 80 ? -7.981 -2.240 8.423 1.00 75.19 80 ASN A O 1
ATOM 662 N N . ALA A 1 81 ? -8.996 -3.704 7.079 1.00 75.19 81 ALA A N 1
ATOM 663 C CA . ALA A 1 81 ? -8.811 -2.913 5.862 1.00 75.19 81 ALA A CA 1
ATOM 664 C C . ALA A 1 81 ? -9.546 -1.555 5.887 1.00 75.19 81 ALA A C 1
ATOM 666 O O . ALA A 1 81 ? -9.031 -0.573 5.360 1.00 75.19 81 ALA A O 1
ATOM 667 N N . SER A 1 82 ? -10.732 -1.483 6.504 1.00 78.31 82 SER A N 1
ATOM 668 C CA . SER A 1 82 ? -11.479 -0.224 6.664 1.00 78.31 82 SER A CA 1
ATOM 669 C C . SER A 1 82 ? -10.791 0.692 7.668 1.00 78.31 82 SER A C 1
ATOM 671 O O . SER A 1 82 ? -10.648 1.882 7.402 1.00 78.31 82 SER A O 1
ATOM 673 N N . LEU A 1 83 ? -10.308 0.119 8.774 1.00 82.38 83 LEU A N 1
ATOM 674 C CA . LEU A 1 83 ? -9.558 0.842 9.796 1.00 82.38 83 LEU A CA 1
ATOM 675 C C . LEU A 1 83 ? -8.250 1.411 9.235 1.00 82.38 83 LEU A C 1
ATOM 677 O O . LEU A 1 83 ? -7.986 2.601 9.367 1.00 82.38 83 LEU A O 1
ATOM 681 N N . ASN A 1 84 ? -7.493 0.587 8.507 1.00 83.56 84 ASN A N 1
ATOM 682 C CA . ASN A 1 84 ? -6.271 1.002 7.821 1.00 83.56 84 ASN A CA 1
ATOM 683 C C . ASN A 1 84 ? -6.548 2.167 6.854 1.00 83.56 84 ASN A C 1
ATOM 685 O O . ASN A 1 84 ? -5.870 3.187 6.887 1.00 83.56 84 ASN A O 1
ATOM 689 N N . ARG A 1 85 ? -7.628 2.082 6.064 1.00 83.88 85 ARG A N 1
ATOM 690 C CA . ARG A 1 85 ? -8.003 3.145 5.120 1.00 83.88 85 ARG A CA 1
ATOM 691 C C . ARG A 1 85 ? -8.366 4.469 5.798 1.00 83.88 85 ARG A C 1
ATOM 693 O O . ARG A 1 85 ? -8.100 5.530 5.235 1.00 83.88 85 ARG A O 1
ATOM 700 N N . VAL A 1 86 ? -8.996 4.412 6.970 1.00 85.25 86 VAL A N 1
ATOM 701 C CA . VAL A 1 86 ? -9.319 5.602 7.766 1.00 85.25 86 VAL A CA 1
ATOM 702 C C . VAL A 1 86 ? -8.048 6.232 8.327 1.00 85.25 86 VAL A C 1
ATOM 704 O O . VAL A 1 86 ? -7.837 7.425 8.122 1.00 85.25 86 VAL A O 1
ATOM 707 N N . TYR A 1 87 ? -7.157 5.435 8.923 1.00 87.50 87 TYR A N 1
ATOM 708 C CA . TYR A 1 87 ? -5.860 5.930 9.386 1.00 87.50 87 TYR A CA 1
ATOM 709 C C . TYR A 1 87 ? -5.036 6.538 8.250 1.00 87.50 87 TYR A C 1
ATOM 711 O O . TYR A 1 87 ? -4.535 7.645 8.397 1.00 87.50 87 TYR A O 1
ATOM 719 N N . GLU A 1 88 ? -4.942 5.878 7.093 1.00 87.00 88 GLU A N 1
ATOM 720 C CA . GLU A 1 88 ? -4.264 6.435 5.916 1.00 87.00 88 GLU A CA 1
ATOM 721 C C . GLU A 1 88 ? -4.783 7.834 5.563 1.00 87.00 88 GLU A C 1
ATOM 723 O O . GLU A 1 88 ? -3.988 8.743 5.334 1.00 87.00 88 GLU A O 1
ATOM 728 N N . ARG A 1 89 ? -6.111 8.030 5.555 1.00 85.25 89 ARG A N 1
ATOM 729 C CA . ARG A 1 89 ? -6.727 9.332 5.263 1.00 85.25 89 ARG A CA 1
ATOM 730 C C . ARG A 1 89 ? -6.369 10.379 6.315 1.00 85.25 89 ARG A C 1
ATOM 732 O O . ARG A 1 89 ? -5.989 11.486 5.945 1.00 85.25 89 ARG A O 1
ATOM 739 N N . MET A 1 90 ? -6.475 10.027 7.596 1.00 84.06 90 MET A N 1
ATOM 740 C CA . MET A 1 90 ? -6.151 10.926 8.709 1.00 84.06 90 MET A CA 1
ATOM 741 C C . MET A 1 90 ? -4.673 11.345 8.696 1.00 84.06 90 MET A C 1
ATOM 743 O O . MET A 1 90 ? -4.336 12.481 9.025 1.00 84.06 90 MET A O 1
ATOM 747 N N . LEU A 1 91 ? -3.787 10.431 8.295 1.00 87.19 91 LEU A N 1
ATOM 748 C CA . LEU A 1 91 ? -2.336 10.607 8.337 1.00 87.19 91 LEU A CA 1
ATOM 749 C C . LEU A 1 91 ? -1.755 11.236 7.059 1.00 87.19 91 LEU A C 1
ATOM 751 O O . LEU A 1 91 ? -0.636 11.747 7.096 1.00 87.19 91 LEU A O 1
ATOM 755 N N . MET A 1 92 ? -2.481 11.226 5.934 1.00 84.44 92 MET A N 1
ATOM 756 C CA . MET A 1 92 ? -1.953 11.643 4.623 1.00 84.44 92 MET A CA 1
ATOM 757 C C . MET A 1 92 ? -1.373 13.066 4.631 1.00 84.44 92 MET A C 1
ATOM 759 O O . MET A 1 92 ? -0.320 13.315 4.041 1.00 84.44 92 MET A O 1
ATOM 763 N N . ASN A 1 93 ? -2.023 13.978 5.358 1.00 80.94 93 ASN A N 1
ATOM 764 C CA . ASN A 1 93 ? -1.647 15.392 5.423 1.00 80.94 93 ASN A CA 1
ATOM 765 C C . ASN A 1 93 ? -0.568 15.705 6.475 1.00 80.94 93 ASN A C 1
ATOM 767 O O . ASN A 1 93 ? -0.102 16.839 6.547 1.00 80.94 93 ASN A O 1
ATOM 771 N N . GLN A 1 94 ? -0.159 14.736 7.299 1.00 83.19 94 GLN A N 1
ATOM 772 C CA . GLN A 1 94 ? 0.869 14.963 8.320 1.00 83.19 94 GLN A CA 1
ATOM 773 C C . GLN A 1 94 ? 2.254 15.032 7.680 1.00 83.19 94 GLN A C 1
ATOM 775 O O . GLN A 1 94 ? 2.562 14.230 6.807 1.00 83.19 94 GLN A O 1
ATOM 780 N N . THR A 1 95 ? 3.117 15.955 8.096 1.00 71.94 95 THR A N 1
ATOM 781 C CA . THR A 1 95 ? 4.460 16.124 7.506 1.00 71.94 95 THR A CA 1
ATOM 782 C C . THR A 1 95 ? 5.481 15.131 8.055 1.00 71.94 95 THR A C 1
ATOM 784 O O . THR A 1 95 ? 6.307 14.631 7.293 1.00 71.94 95 THR A O 1
ATOM 787 N N . ILE A 1 96 ? 5.389 14.796 9.343 1.00 76.31 96 ILE A N 1
ATOM 788 C CA . ILE A 1 96 ? 6.301 13.886 10.044 1.00 76.31 96 ILE A CA 1
ATOM 789 C C . ILE A 1 96 ? 5.525 12.627 10.432 1.00 76.31 96 ILE A C 1
ATOM 791 O O . ILE A 1 96 ? 4.498 12.709 11.099 1.00 76.31 96 ILE A O 1
ATOM 795 N N . LEU A 1 97 ? 6.006 11.464 9.988 1.00 80.88 97 LEU A N 1
ATOM 796 C CA . LEU A 1 97 ? 5.399 10.161 10.267 1.00 80.88 97 LEU A CA 1
ATOM 797 C C . LEU A 1 97 ? 6.445 9.218 10.854 1.00 80.88 97 LEU A C 1
ATOM 799 O O . LEU A 1 97 ? 7.218 8.584 10.131 1.00 80.88 97 LEU A O 1
ATOM 803 N N . GLU A 1 98 ? 6.448 9.109 12.175 1.00 80.19 98 GLU A N 1
ATOM 804 C CA . GLU A 1 98 ? 7.259 8.123 12.877 1.00 80.19 98 GLU A CA 1
ATOM 805 C C . GLU A 1 98 ? 6.552 6.768 12.879 1.00 80.19 98 GLU A C 1
ATOM 807 O O . GLU A 1 98 ? 5.462 6.614 13.426 1.00 80.19 98 GLU A O 1
ATOM 812 N N . CYS A 1 99 ? 7.182 5.761 12.274 1.00 79.19 99 CYS A N 1
ATOM 813 C CA . CYS A 1 99 ? 6.648 4.396 12.203 1.00 79.19 99 CYS A CA 1
ATOM 814 C C . CYS A 1 99 ? 7.043 3.562 13.436 1.00 79.19 99 CYS A C 1
ATOM 816 O O . CYS A 1 99 ? 7.344 2.371 13.329 1.00 79.19 99 CYS A O 1
ATOM 818 N N . ASN A 1 100 ? 7.088 4.196 14.606 1.00 78.38 100 ASN A N 1
ATOM 819 C CA . ASN A 1 100 ? 7.427 3.532 15.856 1.00 78.38 100 ASN A CA 1
ATOM 820 C C . ASN A 1 100 ? 6.270 2.626 16.285 1.00 78.38 100 ASN A C 1
ATOM 822 O O . ASN A 1 100 ? 5.103 3.002 16.187 1.00 78.38 100 ASN A O 1
ATOM 826 N N . ILE A 1 101 ? 6.608 1.419 16.733 1.00 84.00 101 ILE A N 1
ATOM 827 C CA . ILE A 1 101 ? 5.656 0.450 17.267 1.00 84.00 101 ILE A CA 1
ATOM 828 C C . ILE A 1 101 ? 6.100 0.069 18.676 1.00 84.00 101 ILE A C 1
ATOM 830 O O . ILE A 1 101 ? 7.299 -0.091 18.922 1.00 84.00 101 ILE A O 1
ATOM 834 N N . ALA A 1 102 ? 5.140 -0.032 19.594 1.00 81.25 102 ALA A N 1
ATOM 835 C CA . ALA A 1 102 ? 5.392 -0.452 20.965 1.00 81.25 102 ALA A CA 1
ATOM 836 C C . ALA A 1 102 ? 5.959 -1.881 21.016 1.00 81.25 102 ALA A C 1
ATOM 838 O O . ALA A 1 102 ? 5.826 -2.654 20.066 1.00 81.25 102 ALA A O 1
ATOM 839 N N . SER A 1 103 ? 6.577 -2.249 22.142 1.00 80.88 103 SER A N 1
ATOM 840 C CA . SER A 1 103 ? 7.137 -3.594 22.339 1.00 80.88 103 SER A CA 1
ATOM 841 C C . SER A 1 103 ? 6.070 -4.693 22.298 1.00 80.88 103 SER A C 1
ATOM 843 O O . SER A 1 103 ? 6.334 -5.771 21.774 1.00 80.88 103 SER A O 1
ATOM 845 N N . TYR A 1 104 ? 4.866 -4.401 22.799 1.00 79.75 104 TYR A N 1
ATOM 846 C CA . TYR A 1 104 ? 3.721 -5.316 22.827 1.00 79.75 104 TYR A CA 1
ATOM 847 C C . TYR A 1 104 ? 2.484 -4.615 22.258 1.00 79.75 104 TYR A C 1
ATOM 849 O O . TYR A 1 104 ? 1.611 -4.200 23.019 1.00 79.75 104 TYR A O 1
ATOM 857 N N . PRO A 1 105 ? 2.429 -4.417 20.931 1.00 83.06 105 PRO A N 1
ATOM 858 C CA . PRO A 1 105 ? 1.402 -3.592 20.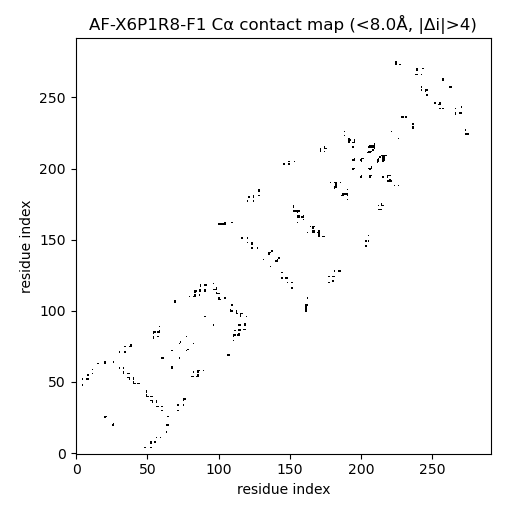329 1.00 83.06 105 PRO A CA 1
ATOM 859 C C . PRO A 1 105 ? 0.075 -4.349 20.247 1.00 83.06 105 PRO A C 1
ATOM 861 O O . PRO A 1 105 ? 0.024 -5.504 19.802 1.00 83.06 105 PRO A O 1
ATOM 864 N N . ASN A 1 106 ? -1.010 -3.679 20.618 1.00 82.75 106 ASN A N 1
ATOM 865 C CA . ASN A 1 106 ? -2.361 -4.168 20.375 1.00 82.75 106 ASN A CA 1
ATOM 866 C C . ASN A 1 106 ? -2.715 -4.088 18.872 1.00 82.75 106 ASN A C 1
ATOM 868 O O . ASN A 1 106 ? -1.958 -3.565 18.048 1.00 82.75 106 ASN A O 1
ATOM 872 N N . LEU A 1 107 ? -3.871 -4.631 18.477 1.00 81.38 107 LEU A N 1
ATOM 873 C CA . LEU A 1 107 ? -4.260 -4.677 17.063 1.00 81.38 107 LEU A CA 1
ATOM 874 C C . LEU A 1 107 ? -4.427 -3.278 16.438 1.00 81.38 107 LEU A C 1
ATOM 876 O O . LEU A 1 107 ? -4.047 -3.096 15.281 1.00 81.38 107 LEU A O 1
ATOM 880 N N . ILE A 1 108 ? -4.940 -2.290 17.180 1.00 80.62 108 ILE A N 1
ATOM 881 C CA . ILE A 1 108 ? -5.080 -0.909 16.690 1.00 80.62 108 ILE A CA 1
ATOM 882 C C . ILE A 1 108 ? -3.703 -0.312 16.422 1.00 80.62 108 ILE A C 1
ATOM 884 O O . ILE A 1 108 ? -3.474 0.201 15.331 1.00 80.62 108 ILE A O 1
ATOM 888 N N . GLU A 1 109 ? -2.771 -0.444 17.363 1.00 84.38 109 GLU A N 1
ATOM 889 C CA . GLU A 1 109 ? -1.407 0.073 17.224 1.00 84.38 109 GLU A CA 1
ATOM 890 C C . GLU A 1 109 ? -0.680 -0.579 16.042 1.00 84.38 109 GLU A C 1
ATOM 892 O O . GLU A 1 109 ? 0.008 0.101 15.277 1.00 84.38 109 GLU A O 1
ATOM 897 N N . LYS A 1 110 ? -0.886 -1.887 15.823 1.00 86.12 110 LYS A N 1
ATOM 898 C CA . LYS A 1 110 ? -0.388 -2.579 14.626 1.00 86.12 110 LYS A CA 1
ATOM 899 C C . LYS A 1 110 ? -0.986 -1.982 13.351 1.00 86.12 110 LYS A C 1
ATOM 901 O O . LYS A 1 110 ? -0.247 -1.675 12.417 1.00 86.12 110 LYS A O 1
ATOM 906 N N . VAL A 1 111 ? -2.307 -1.801 13.290 1.00 85.94 111 VAL A N 1
ATOM 907 C CA . VAL A 1 111 ? -2.979 -1.229 12.111 1.00 85.94 111 VAL A CA 1
ATOM 908 C C . VAL A 1 111 ? -2.527 0.209 11.858 1.00 85.94 111 VAL A C 1
ATOM 910 O O . VAL A 1 111 ? -2.261 0.564 10.709 1.00 85.94 111 VAL A O 1
ATOM 913 N N . GLU A 1 112 ? -2.386 1.021 12.900 1.00 86.06 112 GLU A N 1
ATOM 914 C CA . GLU A 1 112 ? -1.892 2.392 12.806 1.00 86.06 112 GLU A CA 1
ATOM 915 C C . GLU A 1 112 ? -0.452 2.424 12.277 1.00 86.06 112 GLU A C 1
ATOM 917 O O . GLU A 1 112 ? -0.173 3.150 11.323 1.00 86.06 112 GLU A O 1
ATOM 922 N N . ALA A 1 113 ? 0.449 1.598 12.820 1.00 89.06 113 ALA A N 1
ATOM 923 C CA . ALA A 1 113 ? 1.836 1.509 12.364 1.00 89.06 113 ALA A CA 1
ATOM 924 C C . ALA A 1 113 ? 1.930 1.116 10.880 1.00 89.06 113 ALA A C 1
ATOM 926 O O . ALA A 1 113 ? 2.654 1.750 10.107 1.00 89.06 113 ALA A O 1
ATOM 927 N N . ILE A 1 114 ? 1.136 0.129 10.448 1.00 89.56 114 ILE A N 1
ATOM 928 C CA . ILE A 1 114 ? 1.052 -0.273 9.036 1.00 89.56 114 ILE A CA 1
ATOM 929 C C . ILE A 1 114 ? 0.513 0.877 8.175 1.00 89.56 114 ILE A C 1
ATOM 931 O O . ILE A 1 114 ? 1.014 1.117 7.076 1.00 89.56 114 ILE A O 1
ATOM 935 N N . SER A 1 115 ? -0.487 1.611 8.662 1.00 91.00 115 SER A N 1
ATOM 936 C CA . SER A 1 115 ? -1.073 2.748 7.940 1.00 91.00 115 SER A CA 1
ATOM 937 C C . SER A 1 115 ? -0.061 3.888 7.780 1.00 91.00 115 SER A C 1
ATOM 939 O O . SER A 1 115 ? 0.107 4.408 6.678 1.00 91.00 115 SER A O 1
ATOM 941 N N . LYS A 1 116 ? 0.692 4.221 8.840 1.00 92.56 116 LYS A N 1
ATOM 942 C CA . LYS A 1 116 ? 1.802 5.193 8.803 1.00 92.56 116 LYS A CA 1
ATOM 943 C C . LYS A 1 116 ? 2.855 4.795 7.774 1.00 92.56 116 LYS A C 1
ATOM 945 O O . LYS A 1 116 ? 3.253 5.626 6.956 1.00 92.56 116 LYS A O 1
ATOM 950 N N . LEU A 1 117 ? 3.246 3.519 7.763 1.00 94.06 117 LEU A N 1
ATOM 951 C CA . LEU A 1 117 ? 4.201 2.987 6.795 1.00 94.06 117 LEU A CA 1
ATOM 952 C C . LEU A 1 117 ? 3.700 3.145 5.353 1.00 94.06 117 LEU A C 1
ATOM 954 O O . LEU A 1 117 ? 4.443 3.608 4.488 1.00 94.06 117 LEU A O 1
ATOM 958 N N . LYS A 1 118 ? 2.432 2.811 5.087 1.00 93.88 118 LYS A N 1
ATOM 959 C CA . LYS A 1 118 ? 1.831 2.958 3.752 1.00 93.88 118 LYS A CA 1
ATOM 960 C C . LYS A 1 118 ? 1.739 4.413 3.313 1.00 93.88 118 LYS A C 1
ATOM 962 O O . LYS A 1 118 ? 2.051 4.707 2.161 1.00 93.88 118 LYS A O 1
ATOM 967 N N . VAL A 1 119 ? 1.367 5.336 4.198 1.00 93.31 119 VAL A N 1
ATOM 968 C CA . VAL A 1 119 ? 1.358 6.773 3.875 1.00 93.31 119 VAL A CA 1
ATOM 969 C C . VAL A 1 119 ? 2.772 7.265 3.564 1.00 93.31 119 VAL A C 1
ATOM 971 O O . VAL A 1 119 ? 2.977 7.949 2.560 1.00 93.31 119 VAL A O 1
ATOM 974 N N . LYS A 1 120 ? 3.766 6.868 4.368 1.00 94.56 120 LYS A N 1
ATOM 975 C CA . LYS A 1 120 ? 5.178 7.198 4.135 1.00 94.56 120 LYS A CA 1
ATOM 976 C C . LYS A 1 120 ? 5.654 6.689 2.769 1.00 94.56 120 LYS A C 1
ATOM 978 O O . LYS A 1 120 ? 6.158 7.469 1.965 1.00 94.56 120 LYS A O 1
ATOM 983 N N . LEU A 1 121 ? 5.398 5.417 2.459 1.00 95.50 121 LEU A N 1
ATOM 984 C CA . LEU A 1 121 ? 5.711 4.833 1.153 1.00 95.50 121 LEU A CA 1
ATOM 985 C C . LEU A 1 121 ? 4.956 5.512 0.010 1.00 95.50 121 LEU A C 1
ATOM 987 O O . LEU A 1 121 ? 5.540 5.707 -1.047 1.00 95.50 121 LEU A O 1
ATOM 991 N N . THR A 1 122 ? 3.699 5.915 0.203 1.00 94.56 122 THR A N 1
ATOM 992 C CA . THR A 1 122 ? 2.919 6.627 -0.825 1.00 94.56 122 THR A CA 1
ATOM 993 C C . THR A 1 122 ? 3.612 7.927 -1.227 1.00 94.56 122 THR A C 1
ATOM 995 O O . THR A 1 122 ? 3.824 8.164 -2.412 1.00 94.56 122 THR A O 1
ATOM 998 N N . LYS A 1 123 ? 4.079 8.722 -0.257 1.00 92.94 123 LYS A N 1
ATOM 999 C CA . LYS A 1 123 ? 4.839 9.956 -0.524 1.00 92.94 123 LYS A CA 1
ATOM 1000 C C . LYS A 1 123 ? 6.159 9.690 -1.243 1.00 92.94 123 LYS A C 1
ATOM 1002 O O . LYS A 1 123 ? 6.569 10.461 -2.117 1.00 92.94 123 LYS A O 1
ATOM 1007 N N . TYR A 1 124 ? 6.826 8.591 -0.895 1.00 94.81 124 TYR A N 1
ATOM 1008 C CA . TYR A 1 124 ? 8.034 8.166 -1.591 1.00 94.81 124 TYR A CA 1
ATOM 1009 C C . TYR A 1 124 ? 7.746 7.737 -3.024 1.00 94.81 124 TYR A C 1
ATOM 1011 O O . TYR A 1 124 ? 8.465 8.156 -3.924 1.00 94.81 124 TYR A O 1
ATOM 1019 N N . ILE A 1 125 ? 6.673 6.981 -3.258 1.00 94.75 125 ILE A N 1
ATOM 1020 C CA . ILE A 1 125 ? 6.230 6.578 -4.593 1.00 94.75 125 ILE A CA 1
ATOM 1021 C C . ILE A 1 125 ? 5.888 7.813 -5.429 1.00 94.75 125 ILE A C 1
ATOM 1023 O O . ILE A 1 125 ? 6.355 7.916 -6.558 1.00 94.75 125 ILE A O 1
ATOM 1027 N N . GLU A 1 126 ? 5.129 8.769 -4.891 1.00 92.12 126 GLU A N 1
ATOM 1028 C CA . GLU A 1 126 ? 4.820 10.030 -5.574 1.00 92.12 126 GLU A CA 1
ATOM 1029 C C . GLU A 1 126 ? 6.101 10.778 -5.957 1.00 92.12 126 GLU A C 1
ATOM 1031 O O . GLU A 1 126 ? 6.250 11.223 -7.091 1.00 92.12 126 GLU A O 1
ATOM 1036 N N . SER A 1 127 ? 7.066 10.868 -5.040 1.00 91.38 127 SER A N 1
ATOM 1037 C CA . SER A 1 127 ? 8.359 11.517 -5.290 1.00 91.38 127 SER A CA 1
ATOM 1038 C C . SER A 1 127 ? 9.237 10.745 -6.278 1.00 91.38 127 SER A C 1
ATOM 1040 O O . SER A 1 127 ? 9.996 11.349 -7.037 1.00 91.38 127 SER A O 1
ATOM 1042 N N . LEU A 1 128 ? 9.145 9.417 -6.285 1.00 91.88 128 LEU A N 1
ATOM 1043 C CA . LEU A 1 128 ? 9.853 8.529 -7.202 1.00 91.88 128 LEU A CA 1
ATOM 1044 C C . LEU A 1 128 ? 9.275 8.628 -8.618 1.00 91.88 128 LEU A C 1
ATOM 1046 O O . LEU A 1 128 ? 10.022 8.672 -9.591 1.00 91.88 128 LEU A O 1
ATOM 1050 N N . CYS A 1 129 ? 7.949 8.703 -8.713 1.00 88.88 129 CYS A N 1
ATOM 1051 C CA . CYS A 1 129 ? 7.181 8.755 -9.950 1.00 88.88 129 CYS A CA 1
ATOM 1052 C C . CYS A 1 129 ? 6.979 10.187 -10.473 1.00 88.88 129 CYS A C 1
ATOM 1054 O O . CYS A 1 129 ? 6.336 10.384 -11.506 1.00 88.88 129 CYS A O 1
ATOM 1056 N N . LYS A 1 130 ? 7.515 11.222 -9.829 1.00 87.31 130 LYS A N 1
ATOM 1057 C CA . LYS A 1 130 ? 7.533 12.548 -10.455 1.00 87.31 130 LYS A CA 1
ATOM 1058 C C . LYS A 1 130 ? 8.376 12.507 -11.737 1.00 87.31 130 LYS A C 1
ATOM 1060 O O . LYS A 1 130 ? 9.357 11.763 -11.790 1.00 87.31 130 LYS A O 1
ATOM 1065 N N . PRO A 1 131 ? 7.977 13.226 -12.803 1.00 72.75 131 PRO A N 1
ATOM 1066 C CA . PRO A 1 131 ? 8.856 13.442 -13.944 1.00 72.75 131 PRO A CA 1
ATOM 1067 C C . PRO A 1 131 ? 10.160 14.040 -13.424 1.00 72.75 131 PRO A C 1
ATOM 1069 O O . PRO A 1 131 ? 10.121 15.001 -12.660 1.00 72.75 131 PRO A O 1
ATOM 1072 N N . LYS A 1 132 ? 11.281 13.428 -13.788 1.00 72.81 132 LYS A N 1
ATOM 1073 C CA . LYS A 1 132 ? 12.608 13.855 -13.365 1.00 72.81 132 LYS A CA 1
ATOM 1074 C C . LYS A 1 132 ? 13.514 13.967 -14.573 1.00 72.81 132 LYS A C 1
ATOM 1076 O O . LYS A 1 132 ? 13.370 13.185 -15.518 1.00 72.81 132 LYS A O 1
ATOM 1081 N N . THR A 1 133 ? 14.434 14.919 -14.539 1.00 66.75 133 THR A N 1
ATOM 1082 C CA . THR A 1 133 ? 15.516 14.988 -15.527 1.00 66.75 133 THR A CA 1
ATOM 1083 C C . THR A 1 133 ? 16.531 13.870 -15.265 1.00 66.75 133 THR A C 1
ATOM 1085 O O . THR A 1 133 ? 16.570 13.285 -14.181 1.00 66.75 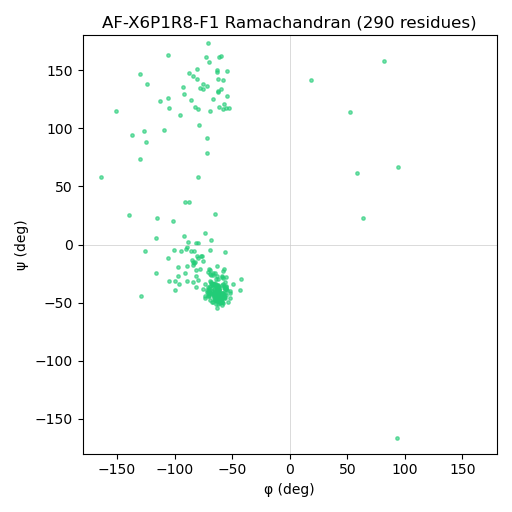133 THR A O 1
ATOM 1088 N N . ALA A 1 134 ? 17.361 13.534 -16.257 1.00 63.47 134 ALA A N 1
ATOM 1089 C CA . ALA A 1 134 ? 18.368 12.479 -16.107 1.00 63.47 134 ALA A CA 1
ATOM 1090 C C . ALA A 1 134 ? 19.354 12.756 -14.950 1.00 63.47 134 ALA A C 1
ATOM 1092 O O . ALA A 1 134 ? 19.752 11.831 -14.245 1.00 63.47 134 ALA A O 1
ATOM 1093 N N . GLU A 1 135 ? 19.683 14.026 -14.704 1.00 61.94 135 GLU A N 1
ATOM 1094 C CA . GLU A 1 135 ? 20.584 14.460 -13.626 1.00 61.94 135 GLU A CA 1
ATOM 1095 C C . GLU A 1 135 ? 19.984 14.217 -12.231 1.00 61.94 135 GLU A C 1
ATOM 1097 O O . GLU A 1 135 ? 20.673 13.770 -11.307 1.00 61.94 135 GLU A O 1
ATOM 1102 N N . GLU A 1 136 ? 18.671 14.404 -12.079 1.00 67.88 136 GLU A N 1
ATOM 1103 C CA . GLU A 1 136 ? 17.959 14.188 -10.816 1.00 67.88 136 GLU A CA 1
ATOM 1104 C C . GLU A 1 136 ? 17.925 12.713 -10.392 1.00 67.88 136 GLU A C 1
ATOM 1106 O O . GLU A 1 136 ? 17.826 12.430 -9.198 1.00 67.88 136 GLU A O 1
ATOM 1111 N N . PHE A 1 137 ? 18.054 11.770 -11.334 1.00 66.19 137 PHE A N 1
ATOM 1112 C CA . PHE A 1 137 ? 18.186 10.334 -11.045 1.00 66.19 137 PHE A CA 1
ATOM 1113 C C . PHE A 1 137 ? 19.572 9.941 -10.518 1.00 66.19 137 PHE A C 1
ATOM 1115 O O . PHE A 1 137 ? 19.741 8.848 -9.982 1.00 66.19 137 PHE A O 1
ATOM 1122 N N . THR A 1 138 ? 20.567 10.818 -10.641 1.00 67.94 138 THR A N 1
ATOM 1123 C CA . THR A 1 138 ? 21.934 10.567 -10.154 1.00 67.94 138 THR A CA 1
ATOM 1124 C C . THR A 1 138 ? 22.290 11.345 -8.889 1.00 67.94 138 THR A C 1
ATOM 1126 O O . THR A 1 138 ? 23.286 11.031 -8.233 1.00 67.94 138 THR A O 1
ATOM 1129 N N . GLY A 1 139 ? 21.461 12.320 -8.511 1.00 80.50 139 GLY A N 1
ATOM 1130 C CA . GLY A 1 139 ? 21.693 13.175 -7.352 1.00 80.50 139 GLY A CA 1
ATOM 1131 C C . GLY A 1 139 ? 21.546 12.460 -6.005 1.00 80.50 139 GLY A C 1
ATOM 1132 O O . GLY A 1 139 ? 20.822 11.472 -5.860 1.00 80.50 139 GLY A O 1
ATOM 1133 N N . GLU A 1 140 ? 22.187 13.010 -4.972 1.00 85.69 140 GLU A N 1
ATOM 1134 C CA . GLU A 1 140 ? 22.129 12.488 -3.597 1.00 85.69 140 GLU A CA 1
ATOM 1135 C C . GLU A 1 140 ? 20.698 12.363 -3.068 1.00 85.69 140 GLU A C 1
ATOM 1137 O O . GLU A 1 140 ? 20.354 11.365 -2.441 1.00 85.69 140 GLU A O 1
ATOM 1142 N N . LYS A 1 141 ? 19.824 13.323 -3.399 1.00 87.06 141 LYS A N 1
ATOM 1143 C CA . LYS A 1 141 ? 18.402 13.295 -3.016 1.00 87.06 141 LYS A CA 1
ATOM 1144 C C . LYS A 1 141 ? 17.682 12.040 -3.509 1.00 87.06 141 LYS A C 1
ATOM 1146 O O . LYS A 1 141 ? 16.796 11.530 -2.830 1.00 87.06 141 LYS A O 1
ATOM 1151 N N . PHE A 1 142 ? 18.041 11.541 -4.689 1.00 88.31 142 PHE A N 1
ATOM 1152 C CA . PHE A 1 142 ? 17.444 10.330 -5.238 1.00 88.31 142 PHE A CA 1
ATOM 1153 C C . PHE A 1 142 ? 17.974 9.068 -4.554 1.00 88.31 142 PHE A C 1
ATOM 1155 O O . PHE A 1 142 ? 17.188 8.172 -4.255 1.00 88.31 142 PHE A O 1
ATOM 1162 N N . LYS A 1 143 ? 19.271 9.027 -4.228 1.00 90.88 143 LYS A N 1
ATOM 1163 C CA . LYS A 1 143 ? 19.847 7.940 -3.421 1.00 90.88 143 LYS A CA 1
ATOM 1164 C C . LYS A 1 143 ? 19.217 7.886 -2.029 1.00 90.88 143 LYS A C 1
ATOM 1166 O O . LYS A 1 143 ? 18.824 6.814 -1.589 1.00 90.88 143 LYS A O 1
ATOM 1171 N N . LEU A 1 144 ? 19.049 9.039 -1.377 1.00 92.56 144 LEU A N 1
ATOM 1172 C CA . LEU A 1 144 ? 18.355 9.143 -0.090 1.00 92.56 144 LEU A CA 1
ATOM 1173 C C . LEU A 1 144 ? 16.919 8.620 -0.187 1.00 92.56 144 LEU A C 1
ATOM 1175 O O . LEU A 1 144 ? 16.516 7.807 0.635 1.00 92.56 144 LEU A O 1
ATOM 1179 N N . LEU A 1 145 ? 16.179 8.998 -1.234 1.00 93.62 145 LEU A N 1
ATOM 1180 C CA . LEU A 1 145 ? 14.832 8.478 -1.477 1.00 93.62 145 LEU A CA 1
ATOM 1181 C C . LEU A 1 145 ? 14.812 6.947 -1.637 1.00 93.62 145 LEU A C 1
ATOM 1183 O O . LEU A 1 145 ? 13.914 6.291 -1.117 1.00 93.62 145 LEU A O 1
ATOM 1187 N N . LEU A 1 146 ? 15.768 6.365 -2.364 1.00 94.19 146 LEU A N 1
ATOM 1188 C CA . LEU A 1 146 ? 15.838 4.912 -2.536 1.00 94.19 146 LEU A CA 1
ATOM 1189 C C . LEU A 1 146 ? 16.263 4.183 -1.255 1.00 94.19 146 LEU A C 1
ATOM 1191 O O . LEU A 1 146 ? 15.715 3.114 -0.981 1.00 94.19 146 LEU A O 1
ATOM 1195 N N . ASN A 1 147 ? 17.165 4.761 -0.454 1.00 94.62 147 ASN A N 1
ATOM 1196 C CA . ASN A 1 147 ? 17.499 4.255 0.882 1.00 94.62 147 ASN A CA 1
ATOM 1197 C C . ASN A 1 147 ? 16.241 4.223 1.759 1.00 94.62 147 ASN A C 1
ATOM 1199 O O . ASN A 1 147 ? 15.862 3.171 2.262 1.00 94.62 147 ASN A O 1
ATOM 1203 N N . ASP A 1 148 ? 15.533 5.349 1.827 1.00 94.56 148 ASP A N 1
ATOM 1204 C CA . ASP A 1 148 ? 14.290 5.510 2.576 1.00 94.56 148 ASP A CA 1
ATOM 1205 C C . ASP A 1 148 ? 13.207 4.499 2.158 1.00 94.56 148 ASP A C 1
ATOM 1207 O O . ASP A 1 148 ? 12.501 3.939 3.002 1.00 94.56 148 ASP A O 1
ATOM 1211 N N . ILE A 1 149 ? 13.071 4.246 0.851 1.00 96.50 149 ILE A N 1
ATOM 1212 C CA . ILE A 1 149 ? 12.165 3.223 0.317 1.00 96.50 149 ILE A CA 1
ATOM 1213 C C . ILE A 1 149 ? 12.618 1.827 0.750 1.00 96.50 149 ILE A C 1
ATOM 1215 O O . ILE A 1 149 ? 11.791 1.042 1.208 1.00 96.50 149 ILE A O 1
ATOM 1219 N N . SER A 1 150 ? 13.903 1.506 0.599 1.00 95.25 150 SER A N 1
ATOM 1220 C CA . SER A 1 150 ? 14.458 0.197 0.957 1.00 95.25 150 SER A CA 1
ATOM 1221 C C . SER A 1 150 ? 14.257 -0.112 2.444 1.00 95.25 150 SER A C 1
ATOM 1223 O O . SER A 1 150 ? 13.803 -1.206 2.796 1.00 95.25 150 SER A O 1
ATOM 1225 N N . ASP A 1 151 ? 14.519 0.866 3.308 1.00 94.12 151 ASP A N 1
ATOM 1226 C CA . ASP A 1 151 ? 14.347 0.749 4.755 1.00 94.12 151 ASP A CA 1
ATOM 1227 C C . ASP A 1 151 ? 12.873 0.566 5.124 1.00 94.12 151 ASP A C 1
ATOM 1229 O O . ASP A 1 151 ? 12.519 -0.335 5.886 1.00 94.12 151 ASP A O 1
ATOM 1233 N N . ALA A 1 152 ? 11.985 1.367 4.528 1.00 94.94 152 ALA A N 1
ATOM 1234 C CA . ALA A 1 152 ? 10.547 1.250 4.748 1.00 94.94 152 ALA A CA 1
ATOM 1235 C C . ALA A 1 152 ? 9.991 -0.103 4.268 1.00 94.94 152 ALA A C 1
ATOM 1237 O O . ALA A 1 152 ? 9.167 -0.717 4.943 1.00 94.94 152 ALA A O 1
ATOM 1238 N N . LEU A 1 153 ? 10.452 -0.613 3.127 1.00 95.69 153 LEU A N 1
ATOM 1239 C CA . LEU A 1 153 ? 10.028 -1.918 2.620 1.00 95.69 153 LEU A CA 1
ATOM 1240 C C . LEU A 1 153 ? 10.562 -3.092 3.456 1.00 95.69 153 LEU A C 1
ATOM 1242 O O . LEU A 1 153 ? 9.954 -4.159 3.425 1.00 95.69 153 LEU A O 1
ATOM 1246 N N . SER A 1 154 ? 11.635 -2.887 4.225 1.00 93.94 154 SER A N 1
ATOM 1247 C CA . SER A 1 154 ? 12.213 -3.870 5.160 1.00 93.94 154 SER A CA 1
ATOM 1248 C C . SER A 1 154 ? 11.654 -3.751 6.588 1.00 93.94 154 SER A C 1
ATOM 1250 O O . SER A 1 154 ? 12.146 -4.392 7.523 1.00 93.94 154 SER A O 1
ATOM 1252 N N . TYR A 1 155 ? 10.639 -2.903 6.790 1.00 93.12 155 TYR A N 1
ATOM 1253 C CA . TYR A 1 155 ? 10.096 -2.574 8.108 1.00 93.12 155 TYR A CA 1
ATOM 1254 C C . TYR A 1 155 ? 9.687 -3.814 8.910 1.00 93.12 155 TYR A C 1
ATOM 1256 O O . TYR A 1 155 ? 10.104 -3.979 10.058 1.00 93.12 155 TYR A O 1
ATOM 1264 N N . PHE A 1 156 ? 8.915 -4.708 8.294 1.00 91.38 156 PHE A N 1
ATOM 1265 C CA . PHE A 1 156 ? 8.384 -5.915 8.930 1.00 91.38 156 PHE A CA 1
ATOM 1266 C C . PHE A 1 156 ? 9.491 -6.868 9.384 1.00 91.38 156 PHE A C 1
ATOM 1268 O O . PHE A 1 156 ? 9.436 -7.400 10.496 1.00 91.38 156 PHE A O 1
ATOM 1275 N N . LYS A 1 157 ? 10.551 -7.010 8.587 1.00 88.62 157 LYS A N 1
ATOM 1276 C CA . LYS A 1 157 ? 11.737 -7.776 8.968 1.00 88.62 157 LYS A CA 1
ATOM 1277 C C . LYS A 1 157 ? 12.429 -7.197 10.200 1.00 88.62 157 LYS A C 1
ATOM 1279 O O . LYS A 1 157 ? 12.778 -7.946 11.110 1.00 88.62 157 LYS A O 1
ATOM 1284 N N . SER A 1 158 ? 12.558 -5.870 10.277 1.00 86.88 158 SER A N 1
ATOM 1285 C CA . SER A 1 158 ? 13.150 -5.190 11.442 1.00 86.88 158 SER A CA 1
ATOM 1286 C C . SER A 1 158 ? 12.280 -5.259 12.708 1.00 86.88 158 SER A C 1
ATOM 1288 O O . SER A 1 158 ? 12.796 -5.118 13.816 1.00 86.88 158 SER A O 1
ATOM 1290 N N . LYS A 1 159 ? 10.966 -5.485 12.554 1.00 88.56 159 LYS A N 1
ATOM 1291 C CA . LYS A 1 159 ? 9.964 -5.488 13.636 1.00 88.56 159 LYS A CA 1
ATOM 1292 C C . LYS A 1 159 ? 9.308 -6.851 13.871 1.00 88.56 159 LYS A C 1
ATOM 1294 O O . LYS A 1 159 ? 8.202 -6.943 14.408 1.00 88.56 159 LYS A O 1
ATOM 1299 N N . LYS A 1 160 ? 9.988 -7.930 13.471 1.00 87.25 160 LYS A N 1
ATOM 1300 C CA . LYS A 1 160 ? 9.464 -9.301 13.552 1.00 87.25 160 LYS A CA 1
ATOM 1301 C C . LYS A 1 160 ? 9.052 -9.693 14.973 1.00 87.25 160 LYS A C 1
ATOM 1303 O O . LYS A 1 160 ? 8.021 -10.333 15.149 1.00 87.25 160 LYS A O 1
ATOM 1308 N N . THR A 1 161 ? 9.806 -9.261 15.984 1.00 85.38 161 THR A N 1
ATOM 1309 C CA . THR A 1 161 ? 9.507 -9.561 17.393 1.00 85.38 161 THR A CA 1
ATOM 1310 C C . THR A 1 161 ? 8.228 -8.883 17.890 1.00 85.38 161 THR A C 1
ATOM 1312 O O . THR A 1 161 ? 7.505 -9.488 18.672 1.00 85.38 161 THR A O 1
ATOM 1315 N N . GLN A 1 162 ? 7.903 -7.675 17.414 1.00 84.75 162 GLN A N 1
ATOM 1316 C CA . GLN A 1 162 ? 6.688 -6.949 17.813 1.00 84.75 162 GLN A CA 1
ATOM 1317 C C . GLN A 1 162 ? 5.445 -7.377 17.012 1.00 84.75 162 GLN A C 1
ATOM 1319 O O . GLN A 1 162 ? 4.320 -7.347 17.516 1.00 84.75 162 GLN A O 1
ATOM 1324 N N . LEU A 1 163 ? 5.622 -7.752 15.741 1.00 81.19 163 LEU A N 1
ATOM 1325 C CA . LEU A 1 163 ? 4.508 -8.041 14.828 1.00 81.19 163 LEU A CA 1
ATOM 1326 C C . LEU A 1 163 ? 4.084 -9.513 14.840 1.00 81.19 163 LEU A C 1
ATOM 1328 O O . LEU A 1 163 ? 2.903 -9.793 14.617 1.00 81.19 163 LEU A O 1
ATOM 1332 N N . GLY A 1 164 ? 4.994 -10.416 15.209 1.00 82.75 164 GLY A N 1
ATOM 1333 C CA . GLY A 1 164 ? 4.737 -11.845 15.363 1.00 82.75 164 GLY A CA 1
ATOM 1334 C C . GLY A 1 164 ? 5.048 -12.662 14.107 1.00 82.75 164 GLY A C 1
ATOM 1335 O O . GLY A 1 164 ? 5.699 -12.195 13.171 1.00 82.75 164 GLY A O 1
ATOM 1336 N N . ASN A 1 165 ? 4.579 -13.910 14.099 1.00 80.38 165 ASN A N 1
ATOM 1337 C CA . ASN A 1 165 ? 4.960 -14.918 13.102 1.00 80.38 165 ASN A CA 1
ATOM 1338 C C . ASN A 1 165 ? 4.511 -14.584 11.670 1.00 80.38 165 ASN A C 1
ATOM 1340 O O . ASN A 1 165 ? 5.166 -15.000 10.719 1.00 80.38 165 ASN A O 1
ATOM 1344 N N . ASP A 1 166 ? 3.464 -13.775 11.507 1.00 82.62 166 ASP A N 1
ATOM 1345 C CA . ASP A 1 166 ? 2.936 -13.390 10.192 1.00 82.62 166 ASP A CA 1
ATOM 1346 C C . ASP A 1 166 ? 3.717 -12.240 9.529 1.00 82.62 166 ASP A C 1
ATOM 1348 O O . ASP A 1 166 ? 3.360 -11.801 8.435 1.00 82.62 166 ASP A O 1
ATOM 1352 N N . SER A 1 167 ? 4.778 -11.725 10.167 1.00 86.00 167 SER A N 1
ATOM 1353 C CA . SER A 1 167 ? 5.540 -10.568 9.667 1.00 86.00 167 SER A CA 1
ATOM 1354 C C . SER A 1 167 ? 6.049 -10.769 8.234 1.00 86.00 167 SER A C 1
ATOM 1356 O O . SER A 1 167 ? 5.953 -9.864 7.407 1.00 86.00 167 SER A O 1
ATOM 1358 N N . ASP A 1 168 ? 6.502 -11.983 7.911 1.00 87.31 168 ASP A N 1
ATOM 1359 C CA . ASP A 1 168 ? 7.025 -12.319 6.582 1.00 87.31 168 ASP A CA 1
ATOM 1360 C C . ASP A 1 168 ? 5.910 -12.261 5.511 1.00 87.31 168 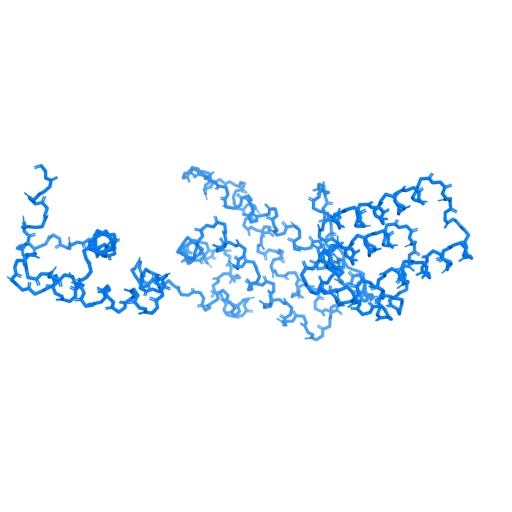ASP A C 1
ATOM 1362 O O . ASP A 1 168 ? 6.137 -11.839 4.376 1.00 87.31 168 ASP A O 1
ATOM 1366 N N . VAL A 1 169 ? 4.674 -12.627 5.875 1.00 88.44 169 VAL A N 1
ATOM 1367 C CA . VAL A 1 169 ? 3.499 -12.543 4.991 1.00 88.44 169 VAL A CA 1
ATOM 1368 C C . VAL A 1 169 ? 3.106 -11.082 4.770 1.00 88.44 169 VAL A C 1
ATOM 1370 O O . VAL A 1 169 ? 2.856 -10.667 3.634 1.00 88.44 169 VAL A O 1
ATOM 1373 N N . TYR A 1 170 ? 3.089 -10.273 5.832 1.00 88.31 170 TYR A N 1
ATOM 1374 C CA . TYR A 1 170 ? 2.821 -8.838 5.720 1.00 88.31 170 TYR A CA 1
ATOM 1375 C C . TYR A 1 170 ? 3.862 -8.115 4.863 1.00 88.31 170 TYR A C 1
ATOM 1377 O O . TYR A 1 170 ? 3.495 -7.262 4.053 1.00 88.31 170 TYR A O 1
ATOM 1385 N N . GLU A 1 171 ? 5.136 -8.484 4.991 1.00 91.62 171 GLU A N 1
ATOM 1386 C CA . GLU A 1 171 ? 6.220 -7.949 4.170 1.00 91.62 171 GLU A CA 1
ATOM 1387 C C . GLU A 1 171 ? 5.985 -8.223 2.678 1.00 91.62 171 GLU A C 1
ATOM 1389 O O . GLU A 1 171 ? 6.030 -7.303 1.858 1.00 91.62 171 GLU A O 1
ATOM 1394 N N . GLN A 1 172 ? 5.623 -9.458 2.320 1.00 91.62 172 GLN A N 1
ATOM 1395 C CA . GLN A 1 172 ? 5.298 -9.803 0.934 1.00 91.62 172 GLN A CA 1
ATOM 1396 C C . GLN A 1 172 ? 4.110 -8.991 0.404 1.00 91.62 172 GLN A C 1
ATOM 1398 O O . GLN A 1 172 ? 4.172 -8.446 -0.702 1.00 91.62 172 GLN A O 1
ATOM 1403 N N . TYR A 1 173 ? 3.037 -8.854 1.189 1.00 91.56 173 TYR A N 1
ATOM 1404 C CA . TYR A 1 173 ? 1.891 -8.031 0.795 1.00 91.56 173 TYR A CA 1
ATOM 1405 C C . TYR A 1 173 ? 2.251 -6.553 0.642 1.00 91.56 173 TYR A C 1
ATOM 1407 O O . TYR A 1 173 ? 1.735 -5.901 -0.270 1.00 91.56 173 TYR A O 1
ATOM 1415 N N . LEU A 1 174 ? 3.146 -6.026 1.481 1.00 94.06 174 LEU A N 1
ATOM 1416 C CA . LEU A 1 174 ? 3.650 -4.662 1.362 1.00 94.06 174 LEU A CA 1
ATOM 1417 C C . LEU A 1 174 ? 4.406 -4.470 0.045 1.00 94.06 174 LEU A C 1
ATOM 1419 O O . LEU A 1 174 ? 4.145 -3.502 -0.668 1.00 94.06 174 LEU A O 1
ATOM 1423 N N . HIS A 1 175 ? 5.295 -5.402 -0.309 1.00 94.94 175 HIS A N 1
ATOM 1424 C CA . HIS A 1 175 ? 6.064 -5.341 -1.557 1.00 94.94 175 HIS A CA 1
ATOM 1425 C C . HIS A 1 175 ? 5.147 -5.416 -2.784 1.00 94.94 175 HIS A C 1
ATOM 1427 O O . HIS A 1 175 ? 5.284 -4.613 -3.709 1.00 94.94 175 HIS A O 1
ATOM 1433 N N . ILE A 1 176 ? 4.154 -6.316 -2.770 1.00 93.00 176 ILE A N 1
ATOM 1434 C CA . ILE A 1 176 ? 3.122 -6.401 -3.819 1.00 93.00 176 ILE A CA 1
ATOM 1435 C C . ILE A 1 176 ? 2.350 -5.083 -3.917 1.00 93.00 176 ILE A C 1
ATOM 1437 O O . ILE A 1 176 ? 2.136 -4.571 -5.017 1.00 93.00 176 ILE A O 1
ATOM 1441 N N . TRP A 1 177 ? 1.901 -4.538 -2.785 1.00 94.94 177 TRP A N 1
ATOM 1442 C CA . TRP A 1 177 ? 1.148 -3.287 -2.752 1.00 94.94 177 TRP A CA 1
ATOM 1443 C C . TRP A 1 177 ? 1.974 -2.120 -3.304 1.00 94.94 177 TRP A C 1
ATOM 1445 O O . TRP A 1 177 ? 1.474 -1.385 -4.153 1.00 94.94 177 TRP A O 1
ATOM 1455 N N . PHE A 1 178 ? 3.239 -1.998 -2.900 1.00 96.50 178 PHE A N 1
ATOM 1456 C CA . PHE A 1 178 ? 4.157 -0.963 -3.374 1.00 96.50 178 PHE A CA 1
ATOM 1457 C C . PHE A 1 178 ? 4.344 -1.027 -4.895 1.00 96.50 178 PHE A C 1
ATOM 1459 O O . PHE A 1 178 ? 4.157 -0.026 -5.587 1.00 96.50 178 PHE A O 1
ATOM 1466 N N . LEU A 1 179 ? 4.622 -2.218 -5.440 1.00 94.56 179 LEU A N 1
ATOM 1467 C CA . LEU A 1 179 ? 4.738 -2.415 -6.887 1.00 94.56 179 LEU A CA 1
ATOM 1468 C C . LEU A 1 179 ? 3.441 -2.063 -7.618 1.00 94.56 179 LEU A C 1
ATOM 1470 O O . LEU A 1 179 ? 3.489 -1.400 -8.651 1.00 94.56 179 LEU A O 1
ATOM 1474 N N . LYS A 1 180 ? 2.278 -2.448 -7.073 1.00 91.94 180 LYS A N 1
ATOM 1475 C CA . LYS A 1 180 ? 0.975 -2.070 -7.641 1.00 91.94 180 LYS A CA 1
ATOM 1476 C C . LYS A 1 180 ? 0.807 -0.553 -7.711 1.00 91.94 180 LYS A C 1
ATOM 1478 O O . LYS A 1 180 ? 0.351 -0.063 -8.738 1.00 91.94 180 LYS A O 1
ATOM 1483 N N . GLN A 1 181 ? 1.194 0.188 -6.669 1.00 92.06 181 GLN A N 1
ATOM 1484 C CA . GLN A 1 181 ? 1.110 1.653 -6.683 1.00 92.06 181 GLN A CA 1
ATOM 1485 C C . GLN A 1 181 ? 2.025 2.270 -7.751 1.00 92.06 181 GLN A C 1
ATOM 1487 O O . GLN A 1 181 ? 1.584 3.129 -8.514 1.00 92.06 181 GLN A O 1
ATOM 1492 N N . CYS A 1 182 ? 3.264 1.788 -7.876 1.00 92.44 182 CYS A N 1
ATOM 1493 C CA . CYS A 1 182 ? 4.172 2.212 -8.944 1.00 92.44 182 CYS A CA 1
ATOM 1494 C C . CYS A 1 182 ? 3.582 1.930 -10.338 1.00 92.44 182 CYS A C 1
ATOM 1496 O O . CYS A 1 182 ? 3.577 2.816 -11.195 1.00 92.44 182 CYS A O 1
ATOM 1498 N N . CYS A 1 183 ? 3.022 0.734 -10.547 1.00 88.25 183 CYS A N 1
ATOM 1499 C CA . CYS A 1 183 ? 2.372 0.361 -11.804 1.00 88.25 183 CYS A CA 1
ATOM 1500 C C . CYS A 1 183 ? 1.172 1.258 -12.122 1.00 88.25 183 CYS A C 1
ATOM 1502 O O . CYS A 1 183 ? 0.978 1.615 -13.278 1.00 88.25 183 CYS A O 1
ATOM 1504 N N . MET A 1 184 ? 0.372 1.640 -11.122 1.00 85.75 184 MET A N 1
ATOM 1505 C CA . MET A 1 184 ? -0.773 2.533 -11.327 1.00 85.75 184 MET A CA 1
ATOM 1506 C C . MET A 1 184 ? -0.350 3.941 -11.765 1.00 85.75 184 MET A C 1
ATOM 1508 O O . MET A 1 184 ? -1.061 4.564 -12.545 1.00 85.75 184 MET A O 1
ATOM 1512 N N . LEU A 1 185 ? 0.795 4.444 -11.290 1.00 87.25 185 LEU A N 1
ATOM 1513 C CA . LEU A 1 185 ? 1.254 5.807 -11.593 1.00 87.25 185 LEU A CA 1
ATOM 1514 C C . LEU A 1 185 ? 2.117 5.916 -12.852 1.00 87.25 185 LEU A C 1
ATOM 1516 O O . LEU A 1 185 ? 2.129 6.963 -13.498 1.00 87.25 185 LEU A O 1
ATOM 1520 N N . LYS A 1 186 ? 2.881 4.874 -13.183 1.00 87.94 186 LYS A N 1
ATOM 1521 C CA . LYS A 1 186 ? 3.859 4.902 -14.285 1.00 87.94 186 LYS A CA 1
ATOM 1522 C C . LYS A 1 186 ? 3.694 3.797 -15.316 1.00 87.94 186 LYS A C 1
ATOM 1524 O O . LYS A 1 186 ? 4.388 3.798 -16.330 1.00 87.94 186 LYS A O 1
ATOM 1529 N N . GLY A 1 187 ? 2.784 2.867 -15.072 1.00 84.12 187 GLY A N 1
ATOM 1530 C CA . GLY A 1 187 ? 2.598 1.690 -15.900 1.00 84.12 187 GLY A CA 1
ATOM 1531 C C . GLY A 1 187 ? 3.587 0.563 -15.573 1.00 84.12 187 GLY A C 1
ATOM 1532 O O . GLY A 1 187 ? 4.680 0.792 -15.042 1.00 84.12 187 GLY A O 1
ATOM 1533 N N . PRO A 1 188 ? 3.226 -0.682 -15.926 1.00 83.50 188 PRO A N 1
ATOM 1534 C CA . PRO A 1 188 ? 4.019 -1.870 -15.618 1.00 83.50 188 PRO A CA 1
ATOM 1535 C C . PRO A 1 188 ? 5.392 -1.872 -16.301 1.00 83.50 188 PRO A C 1
ATOM 1537 O O . PRO A 1 188 ? 6.364 -2.311 -15.689 1.00 83.50 188 PRO A O 1
ATOM 1540 N N . CYS A 1 189 ? 5.499 -1.344 -17.528 1.00 81.62 189 CYS A N 1
ATOM 1541 C CA . CYS A 1 189 ? 6.765 -1.282 -18.267 1.00 81.62 189 CYS A CA 1
ATOM 1542 C C . CYS A 1 189 ? 7.799 -0.417 -17.538 1.00 81.62 189 CYS A C 1
ATOM 1544 O O . CYS A 1 189 ? 8.947 -0.831 -17.358 1.00 81.62 189 CYS A O 1
ATOM 1546 N N . TRP A 1 190 ? 7.391 0.767 -17.073 1.00 88.75 190 TRP A N 1
ATOM 1547 C CA . TRP A 1 190 ? 8.273 1.638 -16.305 1.00 88.75 190 TRP A CA 1
ATOM 1548 C C . TRP A 1 190 ? 8.684 0.975 -14.990 1.00 88.75 190 TRP A C 1
ATOM 1550 O O . TRP A 1 190 ? 9.873 0.913 -14.692 1.00 88.75 190 TRP A O 1
ATOM 1560 N N . THR A 1 191 ? 7.727 0.417 -14.236 1.00 90.56 191 THR A N 1
ATOM 1561 C CA . THR A 1 191 ? 8.006 -0.232 -12.945 1.00 90.56 191 THR A CA 1
ATOM 1562 C C . THR A 1 191 ? 8.986 -1.392 -13.102 1.00 90.56 191 THR A C 1
ATOM 1564 O O . THR A 1 191 ? 9.965 -1.476 -12.365 1.00 90.56 191 THR A O 1
ATOM 1567 N N . GLN A 1 192 ? 8.775 -2.256 -14.097 1.00 88.62 192 GLN A N 1
ATOM 1568 C CA . GLN A 1 192 ? 9.698 -3.348 -14.397 1.00 88.62 192 GLN A CA 1
ATOM 1569 C C . GLN A 1 192 ? 11.074 -2.825 -14.793 1.00 88.62 192 GLN A C 1
ATOM 1571 O O . GLN A 1 192 ? 12.062 -3.259 -14.209 1.00 88.62 192 GLN A O 1
ATOM 1576 N N . THR A 1 193 ? 11.145 -1.893 -15.744 1.00 88.19 193 THR A N 1
ATOM 1577 C CA . THR A 1 193 ? 12.420 -1.356 -16.240 1.00 88.19 193 THR A CA 1
ATOM 1578 C C . THR A 1 193 ? 13.222 -0.730 -15.107 1.00 88.19 193 THR A C 1
ATOM 1580 O O . THR A 1 193 ? 14.406 -1.014 -14.972 1.00 88.19 193 THR A O 1
ATOM 1583 N N . PHE A 1 194 ? 12.569 0.074 -14.267 1.00 90.69 194 PHE A N 1
ATOM 1584 C CA . PHE A 1 194 ? 13.194 0.790 -13.164 1.00 90.69 194 PHE A CA 1
ATOM 1585 C C . PHE A 1 194 ? 13.785 -0.161 -12.112 1.00 90.69 194 PHE A C 1
ATOM 1587 O O . PHE A 1 194 ? 14.978 -0.113 -11.831 1.00 90.69 194 PHE A O 1
ATOM 1594 N N . PHE A 1 195 ? 12.990 -1.085 -11.565 1.00 92.69 195 PHE A N 1
ATOM 1595 C CA . PHE A 1 195 ? 13.470 -1.983 -10.504 1.00 92.69 195 PHE A CA 1
ATOM 1596 C C . PHE A 1 195 ? 14.371 -3.123 -11.012 1.00 92.69 195 PHE A C 1
ATOM 1598 O O . PHE A 1 195 ? 14.990 -3.814 -10.204 1.00 92.69 195 PHE A O 1
ATOM 1605 N N . ASN A 1 196 ? 14.472 -3.322 -12.332 1.00 90.44 196 ASN A N 1
ATOM 1606 C CA . ASN A 1 196 ? 15.427 -4.251 -12.944 1.00 90.44 196 ASN A CA 1
ATOM 1607 C C . ASN A 1 196 ? 16.777 -3.607 -13.297 1.00 90.44 196 ASN A C 1
ATOM 1609 O O . ASN A 1 196 ? 17.670 -4.332 -13.739 1.00 90.44 196 ASN A O 1
ATOM 1613 N N . GLN A 1 197 ? 16.964 -2.293 -13.120 1.00 88.50 197 GLN A N 1
ATOM 1614 C CA . GLN A 1 197 ? 18.236 -1.663 -13.480 1.00 88.50 197 GLN A CA 1
ATOM 1615 C C . GLN A 1 197 ? 19.399 -2.246 -12.647 1.00 88.50 197 GLN A C 1
ATOM 1617 O O . GLN A 1 197 ? 19.284 -2.332 -11.418 1.00 88.50 197 GLN A O 1
ATOM 1622 N N . PRO A 1 198 ? 20.532 -2.629 -13.274 1.00 89.62 198 PRO A N 1
ATOM 1623 C CA . PRO A 1 198 ? 21.642 -3.265 -12.564 1.00 89.62 198 PRO A CA 1
ATOM 1624 C C . PRO A 1 198 ? 22.211 -2.419 -11.421 1.00 89.62 198 PRO A C 1
ATOM 1626 O O . PRO A 1 198 ? 22.468 -2.941 -10.342 1.00 89.62 198 PRO A O 1
ATOM 1629 N N . ASN A 1 199 ? 22.367 -1.109 -11.625 1.00 89.56 199 ASN A N 1
ATOM 1630 C CA . ASN A 1 199 ? 22.840 -0.170 -10.602 1.00 89.56 199 ASN A CA 1
ATOM 1631 C C . ASN A 1 199 ? 21.928 -0.150 -9.366 1.00 89.56 199 ASN A C 1
ATOM 1633 O O . ASN A 1 199 ? 22.426 -0.232 -8.245 1.00 89.56 199 ASN A O 1
ATOM 1637 N N . ILE A 1 200 ? 20.607 -0.101 -9.565 1.00 90.75 200 ILE A N 1
ATOM 1638 C C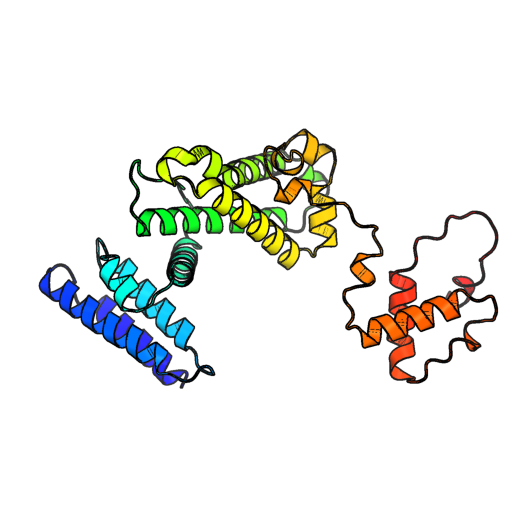A . ILE A 1 200 ? 19.624 -0.133 -8.477 1.00 90.75 200 ILE A CA 1
ATOM 1639 C C . ILE A 1 200 ? 19.703 -1.477 -7.751 1.00 90.75 200 ILE A C 1
ATOM 1641 O O . ILE A 1 200 ? 19.800 -1.514 -6.531 1.00 90.75 200 ILE A O 1
ATOM 1645 N N . ARG A 1 201 ? 19.733 -2.590 -8.484 1.00 92.69 201 ARG A N 1
ATOM 1646 C CA . ARG A 1 201 ? 19.778 -3.935 -7.891 1.00 92.69 201 ARG A CA 1
ATOM 1647 C C . ARG A 1 201 ? 21.064 -4.244 -7.131 1.00 92.69 201 ARG A C 1
ATOM 1649 O O . ARG A 1 201 ? 21.012 -4.956 -6.132 1.00 92.69 201 ARG A O 1
ATOM 1656 N N . MET A 1 202 ? 22.197 -3.714 -7.587 1.00 91.50 202 MET A N 1
ATOM 1657 C CA . MET A 1 202 ? 23.475 -3.847 -6.885 1.00 91.50 202 MET A CA 1
ATOM 1658 C C . MET A 1 202 ? 23.497 -3.034 -5.589 1.00 91.50 202 MET A C 1
ATOM 1660 O O . MET A 1 202 ? 23.996 -3.521 -4.580 1.00 91.50 202 MET A O 1
ATOM 1664 N N . GLN A 1 203 ? 22.953 -1.814 -5.603 1.00 91.81 203 GLN A N 1
ATOM 1665 C CA . GLN A 1 203 ? 22.962 -0.932 -4.430 1.00 91.81 203 GLN A CA 1
ATOM 1666 C C . GLN A 1 203 ? 21.880 -1.285 -3.404 1.00 91.81 203 GLN A C 1
ATOM 1668 O O . GLN A 1 203 ? 22.088 -1.096 -2.209 1.00 91.81 203 GLN A O 1
ATOM 1673 N N . TYR A 1 204 ? 20.748 -1.829 -3.854 1.00 93.94 204 TYR A N 1
ATOM 1674 C CA . TYR A 1 204 ? 19.569 -2.093 -3.032 1.00 93.94 204 TYR A CA 1
ATOM 1675 C C . TYR A 1 204 ? 19.165 -3.570 -3.124 1.00 93.94 204 TYR A C 1
ATOM 1677 O O . TYR A 1 204 ? 18.315 -3.938 -3.945 1.00 93.94 204 TYR A O 1
ATOM 1685 N N . PRO A 1 205 ? 19.729 -4.443 -2.263 1.00 92.00 205 PRO A N 1
ATOM 1686 C CA . PRO A 1 205 ? 19.509 -5.887 -2.333 1.00 92.00 205 PRO A CA 1
ATOM 1687 C C . PRO A 1 205 ? 18.044 -6.314 -2.221 1.00 92.00 205 PRO A C 1
ATOM 1689 O O . PRO A 1 205 ? 17.695 -7.390 -2.705 1.00 92.00 205 PRO A O 1
ATOM 1692 N N . ILE A 1 206 ? 17.178 -5.489 -1.624 1.00 94.00 206 ILE A N 1
ATOM 1693 C CA . ILE A 1 206 ? 15.735 -5.747 -1.550 1.00 94.00 206 ILE A CA 1
ATOM 1694 C C . ILE A 1 206 ? 15.082 -5.881 -2.932 1.00 94.00 206 ILE A C 1
ATOM 1696 O O . ILE A 1 206 ? 14.125 -6.632 -3.078 1.00 94.00 206 ILE A O 1
ATOM 1700 N N . PHE A 1 207 ? 15.624 -5.232 -3.968 1.00 94.06 207 PHE A N 1
ATOM 1701 C CA . PHE A 1 207 ? 15.082 -5.304 -5.328 1.00 94.06 207 PHE A CA 1
ATOM 1702 C C . PHE A 1 207 ? 15.647 -6.460 -6.168 1.00 94.06 207 PHE A C 1
ATOM 1704 O O . PHE A 1 207 ? 15.251 -6.625 -7.325 1.00 94.06 207 PHE A O 1
ATOM 1711 N N . ALA A 1 208 ? 16.580 -7.243 -5.618 1.00 89.94 208 ALA A N 1
ATOM 1712 C CA . ALA A 1 208 ? 17.325 -8.264 -6.358 1.00 89.94 208 ALA A CA 1
ATOM 1713 C C . ALA A 1 208 ? 17.315 -9.638 -5.677 1.00 89.94 208 ALA A C 1
ATOM 1715 O O . ALA A 1 208 ? 17.132 -10.661 -6.333 1.00 89.94 208 ALA A O 1
ATOM 1716 N N . SER A 1 209 ? 17.532 -9.672 -4.364 1.00 90.12 209 SER A N 1
ATOM 1717 C CA . SER A 1 209 ? 17.758 -10.901 -3.612 1.00 90.12 209 SER A CA 1
ATOM 1718 C C . SER A 1 209 ? 16.446 -11.540 -3.178 1.00 90.12 209 SER A C 1
ATOM 1720 O O . SER A 1 209 ? 15.683 -10.937 -2.428 1.00 90.12 209 SER A O 1
ATOM 1722 N N . GLU A 1 210 ? 16.233 -12.806 -3.543 1.00 89.38 210 GLU A N 1
ATOM 1723 C CA . GLU A 1 210 ? 15.086 -13.605 -3.080 1.00 89.38 210 GLU A CA 1
ATOM 1724 C C . GLU A 1 210 ? 15.049 -13.733 -1.545 1.00 89.38 210 GLU A C 1
ATOM 1726 O O . GLU A 1 210 ? 13.974 -13.807 -0.958 1.00 89.38 210 GLU A O 1
ATOM 1731 N N . LYS A 1 211 ? 16.213 -13.654 -0.875 1.00 88.38 211 LYS A N 1
ATOM 1732 C CA . LYS A 1 211 ? 16.314 -13.639 0.597 1.00 88.38 211 LYS A CA 1
ATOM 1733 C C . LYS A 1 211 ? 15.825 -12.332 1.233 1.00 88.38 211 LYS A C 1
ATOM 1735 O O . LYS A 1 211 ? 15.539 -12.307 2.430 1.00 88.38 211 LYS A O 1
ATOM 1740 N N . GLN A 1 212 ? 15.831 -11.233 0.480 1.00 87.88 212 GLN A N 1
ATOM 1741 C CA . GLN A 1 212 ? 15.389 -9.918 0.958 1.00 87.88 212 GLN A CA 1
ATOM 1742 C C . GLN A 1 212 ? 13.963 -9.613 0.501 1.00 87.88 212 GLN A C 1
ATOM 1744 O O . GLN A 1 212 ? 13.173 -9.082 1.270 1.00 87.88 212 GLN A O 1
ATOM 1749 N N . SER A 1 213 ? 13.616 -9.987 -0.728 1.00 91.50 213 SER A N 1
ATOM 1750 C CA . SER A 1 213 ? 12.248 -9.961 -1.217 1.00 91.50 213 SER A CA 1
ATOM 1751 C C . SER A 1 213 ? 12.035 -11.032 -2.273 1.00 91.50 213 SER A C 1
ATOM 1753 O O . SER A 1 213 ? 12.543 -10.951 -3.397 1.00 91.50 213 SER A O 1
ATOM 1755 N N . TYR A 1 214 ? 11.180 -11.997 -1.946 1.00 90.38 214 TYR A N 1
ATOM 1756 C CA . TYR A 1 214 ? 10.672 -12.938 -2.934 1.00 90.38 214 TYR A CA 1
ATOM 1757 C C . TYR A 1 214 ? 9.970 -12.194 -4.082 1.00 90.38 214 TYR A C 1
ATOM 1759 O O . TYR A 1 214 ? 10.229 -12.467 -5.251 1.00 90.38 214 TYR A O 1
ATOM 1767 N N . ILE A 1 215 ? 9.160 -11.182 -3.765 1.00 92.19 215 ILE A N 1
ATOM 1768 C CA . ILE A 1 215 ? 8.333 -10.455 -4.734 1.00 92.19 215 ILE A CA 1
ATOM 1769 C C . ILE A 1 215 ? 9.179 -9.703 -5.766 1.00 92.19 215 ILE A C 1
ATOM 1771 O O . ILE A 1 215 ? 8.972 -9.882 -6.967 1.00 92.19 215 ILE A O 1
ATOM 1775 N N . PHE A 1 216 ? 10.156 -8.898 -5.334 1.00 92.69 216 PHE A N 1
ATOM 1776 C CA . PHE A 1 216 ? 11.003 -8.160 -6.276 1.00 92.69 216 PHE A CA 1
ATOM 1777 C C . PHE A 1 216 ? 11.943 -9.077 -7.065 1.00 92.69 216 PHE A C 1
ATOM 1779 O O . PHE A 1 216 ? 12.205 -8.801 -8.235 1.00 92.69 216 PHE A O 1
ATOM 1786 N N . SER A 1 217 ? 12.394 -10.197 -6.484 1.00 89.00 217 SER A N 1
ATOM 1787 C CA . SER A 1 217 ? 13.234 -11.168 -7.204 1.00 89.00 217 SER A CA 1
ATOM 1788 C C . SER A 1 217 ? 12.511 -11.825 -8.389 1.00 89.00 217 SER A C 1
ATOM 1790 O O . SER A 1 217 ? 13.135 -12.161 -9.395 1.00 89.00 217 SER A O 1
ATOM 1792 N N . LYS A 1 218 ? 11.178 -11.970 -8.313 1.00 88.00 218 LYS A N 1
ATOM 1793 C CA . LYS A 1 218 ? 10.354 -12.491 -9.417 1.00 88.00 218 LYS A CA 1
ATOM 1794 C C . LYS A 1 218 ? 9.984 -11.424 -10.448 1.00 88.00 218 LYS A C 1
ATOM 1796 O O . LYS A 1 218 ? 9.406 -11.768 -11.481 1.00 88.00 218 LYS A O 1
ATOM 1801 N N . LEU A 1 219 ? 10.322 -10.154 -10.215 1.00 84.94 219 LEU A N 1
ATOM 1802 C CA . LEU A 1 219 ? 10.116 -9.088 -11.189 1.00 84.94 219 LEU A CA 1
ATOM 1803 C C . LEU A 1 219 ? 11.126 -9.253 -12.329 1.00 84.94 219 LEU A C 1
ATOM 1805 O O . LEU A 1 219 ? 12.251 -8.761 -12.258 1.00 84.94 219 LEU A O 1
ATOM 1809 N N . LYS A 1 220 ? 10.725 -9.971 -13.378 1.00 74.62 220 LYS A N 1
ATOM 1810 C CA . LYS A 1 220 ? 11.539 -10.166 -14.580 1.00 74.62 220 LYS A CA 1
ATOM 1811 C C . LYS A 1 220 ? 11.364 -8.991 -15.548 1.00 74.62 220 LYS A C 1
ATOM 1813 O O . LYS A 1 220 ? 10.252 -8.464 -15.646 1.00 74.62 220 LYS A O 1
ATOM 1818 N N . PRO A 1 221 ? 12.419 -8.595 -16.280 1.00 67.88 221 PRO A N 1
ATOM 1819 C CA . PRO A 1 221 ? 12.247 -7.775 -17.469 1.00 67.88 221 PRO A CA 1
ATOM 1820 C C . PRO A 1 221 ? 11.400 -8.589 -18.453 1.00 67.88 221 PRO A C 1
ATOM 1822 O O . PRO A 1 221 ? 11.797 -9.695 -18.816 1.00 67.88 221 PRO A O 1
ATOM 1825 N N . ARG A 1 222 ? 10.218 -8.098 -18.829 1.00 63.34 222 ARG A N 1
ATOM 1826 C CA . ARG A 1 222 ? 9.539 -8.617 -20.020 1.00 63.34 222 ARG A CA 1
ATOM 1827 C C . ARG A 1 222 ? 10.149 -7.966 -21.247 1.00 63.34 222 ARG A C 1
ATOM 1829 O O . ARG A 1 222 ? 10.605 -6.821 -21.169 1.00 63.34 222 ARG A O 1
ATOM 1836 N N . ASP A 1 223 ? 10.119 -8.669 -22.372 1.00 59.09 223 ASP A N 1
ATOM 1837 C CA . ASP A 1 223 ? 10.443 -8.031 -23.640 1.00 59.09 223 ASP A CA 1
ATOM 1838 C C . ASP A 1 223 ? 9.501 -6.844 -23.864 1.00 59.09 223 ASP A C 1
ATOM 1840 O O . ASP A 1 223 ? 8.310 -6.893 -23.534 1.00 59.09 223 ASP A O 1
ATOM 1844 N N . LYS A 1 224 ? 10.049 -5.752 -24.418 1.00 56.00 224 LYS A N 1
ATOM 1845 C CA . LYS A 1 224 ? 9.373 -4.449 -24.595 1.00 56.00 224 LYS A CA 1
ATOM 1846 C C . LYS A 1 224 ? 8.059 -4.523 -25.386 1.00 56.00 224 LYS A C 1
ATOM 1848 O O . LYS A 1 224 ? 7.360 -3.518 -25.462 1.00 56.00 224 LYS A O 1
ATOM 1853 N N . HIS A 1 225 ? 7.725 -5.683 -25.939 1.00 53.56 225 HIS A N 1
ATOM 1854 C CA . HIS A 1 225 ? 6.578 -5.918 -26.802 1.00 53.56 225 HIS A CA 1
ATOM 1855 C C . HIS A 1 225 ? 5.549 -6.892 -26.197 1.00 53.56 225 HIS A C 1
ATOM 1857 O O . HIS A 1 225 ? 4.371 -6.755 -26.503 1.00 53.56 225 HIS A O 1
ATOM 1863 N N . GLU A 1 226 ? 5.921 -7.790 -25.273 1.00 53.19 226 GLU A N 1
ATOM 1864 C CA . GLU A 1 226 ? 4.981 -8.775 -24.689 1.00 53.19 226 GLU A CA 1
ATOM 1865 C C . GLU A 1 226 ? 3.869 -8.118 -23.861 1.00 53.19 226 GLU A C 1
ATOM 1867 O O . GLU A 1 226 ? 2.737 -8.591 -23.807 1.00 53.19 226 GLU A O 1
ATOM 1872 N N . TRP A 1 227 ? 4.160 -7.000 -23.191 1.00 54.09 227 TRP A N 1
ATOM 1873 C CA . TRP A 1 227 ? 3.146 -6.297 -22.402 1.00 54.09 227 TRP A CA 1
ATOM 1874 C C . TRP A 1 227 ? 2.079 -5.632 -23.280 1.00 54.09 227 TRP A C 1
ATOM 1876 O O . TRP A 1 227 ? 0.956 -5.464 -22.807 1.00 54.09 227 TRP A O 1
ATOM 1886 N N . LEU A 1 228 ? 2.412 -5.308 -24.538 1.00 51.03 228 LEU A N 1
ATOM 1887 C CA . LEU A 1 228 ? 1.484 -4.804 -25.553 1.00 51.03 228 LEU A CA 1
ATOM 1888 C C . LEU A 1 228 ? 0.648 -5.918 -26.197 1.00 51.03 228 LEU A C 1
ATOM 1890 O O . LEU A 1 228 ? -0.333 -5.620 -26.868 1.00 51.03 228 LEU A O 1
ATOM 1894 N N . GLU A 1 229 ? 0.979 -7.190 -25.969 1.00 49.16 229 GLU A N 1
ATOM 1895 C CA . GLU A 1 229 ? 0.169 -8.323 -26.439 1.00 49.16 229 GLU A CA 1
ATOM 1896 C C . GLU A 1 229 ? -1.014 -8.627 -25.496 1.00 49.16 229 GLU A C 1
ATOM 1898 O O . GLU A 1 229 ? -1.964 -9.306 -25.882 1.00 49.16 229 GLU A O 1
ATOM 1903 N N . THR A 1 230 ? -0.991 -8.074 -24.275 1.00 54.53 230 THR A N 1
ATOM 1904 C CA . THR A 1 230 ? -2.005 -8.287 -23.220 1.00 54.53 230 THR A CA 1
ATOM 1905 C C . THR A 1 230 ? -2.841 -7.077 -22.736 1.00 54.53 230 THR A C 1
ATOM 1907 O O . THR A 1 230 ? -3.581 -7.264 -21.770 1.00 54.53 230 THR A O 1
ATOM 1910 N N . PRO A 1 231 ? -2.786 -5.848 -23.299 1.00 52.22 231 PRO A N 1
ATOM 1911 C CA . PRO A 1 231 ? -3.664 -4.758 -22.864 1.00 52.22 231 PRO A CA 1
ATOM 1912 C C . PRO A 1 231 ? -5.035 -4.815 -23.548 1.00 52.22 231 PRO A C 1
ATOM 1914 O O . PRO A 1 231 ? -5.967 -4.141 -23.119 1.00 52.22 231 PRO A O 1
ATOM 1917 N N . PHE A 1 232 ? -5.137 -5.590 -24.622 1.00 61.16 232 PHE A N 1
ATOM 1918 C CA . PHE A 1 232 ? -6.335 -5.738 -25.415 1.00 61.16 232 PHE A CA 1
ATOM 1919 C C . PHE A 1 232 ? -7.203 -6.851 -24.837 1.00 61.16 232 PHE A C 1
ATOM 1921 O O . PHE A 1 232 ? -6.694 -7.825 -24.270 1.00 61.16 232 PHE A O 1
ATOM 1928 N N . ASP A 1 233 ? -8.521 -6.705 -24.958 1.00 68.19 233 ASP A N 1
ATOM 1929 C CA . ASP A 1 233 ? -9.393 -7.841 -24.713 1.00 68.19 233 ASP A CA 1
ATOM 1930 C C . ASP A 1 233 ? -9.048 -8.984 -25.682 1.00 68.19 233 ASP A C 1
ATOM 1932 O O . ASP A 1 233 ? -8.362 -8.816 -26.696 1.00 68.19 233 ASP A O 1
ATOM 1936 N N . LYS A 1 234 ? -9.497 -10.187 -25.331 1.00 74.81 234 LYS A N 1
ATOM 1937 C CA . LYS A 1 234 ? -9.177 -11.398 -26.087 1.00 74.81 234 LYS A CA 1
ATOM 1938 C C . LYS A 1 234 ? -9.583 -11.275 -27.561 1.00 74.81 234 LYS A C 1
ATOM 1940 O O . LYS A 1 234 ? -8.896 -11.829 -28.418 1.00 74.81 234 LYS A O 1
ATOM 1945 N N . ASP A 1 235 ? -10.655 -10.545 -27.850 1.00 77.12 235 ASP A N 1
ATOM 1946 C CA . ASP A 1 235 ? -11.201 -10.404 -29.195 1.00 77.12 235 ASP A CA 1
ATOM 1947 C C . ASP A 1 235 ? -10.309 -9.495 -30.045 1.00 77.12 235 ASP A C 1
ATOM 1949 O O . ASP A 1 235 ? -9.900 -9.882 -31.144 1.00 77.12 235 ASP A O 1
ATOM 1953 N N . PHE A 1 236 ? -9.884 -8.353 -29.508 1.00 76.50 236 PHE A N 1
ATOM 1954 C CA . PHE A 1 236 ? -8.934 -7.469 -30.170 1.00 76.50 236 PHE A CA 1
ATOM 1955 C C . PHE A 1 236 ? -7.542 -8.104 -30.279 1.00 76.50 236 PHE A C 1
ATOM 1957 O O . PHE A 1 236 ? -6.925 -8.008 -31.339 1.00 76.50 236 PHE A O 1
ATOM 1964 N N . THR A 1 237 ? -7.047 -8.821 -29.261 1.00 73.44 237 THR A N 1
ATOM 1965 C CA . THR A 1 237 ? -5.777 -9.569 -29.365 1.00 73.44 237 THR A CA 1
ATOM 1966 C C . THR A 1 237 ? -5.823 -10.587 -30.507 1.00 73.44 237 THR A C 1
ATOM 1968 O O . THR A 1 237 ? -4.860 -10.710 -31.266 1.00 73.44 237 THR A O 1
ATOM 1971 N N . ASN A 1 238 ? -6.942 -11.295 -30.682 1.00 80.12 238 ASN A N 1
ATOM 1972 C CA . ASN A 1 238 ? -7.113 -12.241 -31.786 1.00 80.12 238 ASN A CA 1
ATOM 1973 C C . ASN A 1 238 ? -7.131 -11.531 -33.149 1.00 80.12 238 ASN A C 1
ATOM 1975 O O . ASN A 1 238 ? -6.425 -11.960 -34.069 1.00 80.12 238 ASN A O 1
ATOM 1979 N N . LYS A 1 239 ? -7.880 -10.424 -33.268 1.00 80.88 239 LYS A N 1
ATOM 1980 C CA . LYS A 1 239 ? -7.911 -9.576 -34.473 1.00 80.88 239 LYS A CA 1
ATOM 1981 C C . LYS A 1 239 ? -6.511 -9.040 -34.811 1.00 80.88 239 LYS A C 1
ATOM 1983 O O . LYS A 1 239 ? -6.077 -9.133 -35.960 1.00 80.88 239 LYS A O 1
ATOM 1988 N N . TYR A 1 240 ? -5.763 -8.587 -33.805 1.00 78.75 240 TYR A N 1
ATOM 1989 C CA . TYR A 1 240 ? -4.389 -8.103 -33.930 1.00 78.75 240 TYR A CA 1
ATOM 1990 C C . TYR A 1 240 ? -3.400 -9.181 -34.353 1.00 78.75 240 TYR A C 1
ATOM 1992 O O . TYR A 1 240 ? -2.648 -8.965 -35.299 1.00 78.75 240 TYR A O 1
ATOM 2000 N N . ASN A 1 241 ? -3.420 -10.359 -33.733 1.00 77.94 241 ASN A N 1
ATOM 2001 C CA . ASN A 1 241 ? -2.528 -11.451 -34.120 1.00 77.94 241 ASN A CA 1
ATOM 2002 C C . ASN A 1 241 ? -2.787 -11.914 -35.561 1.00 77.94 241 ASN A C 1
ATOM 2004 O O . ASN A 1 241 ? -1.841 -12.147 -36.313 1.00 77.94 241 ASN A O 1
ATOM 2008 N N . ASN A 1 242 ? -4.055 -11.985 -35.980 1.00 79.50 242 ASN A N 1
ATOM 2009 C CA . ASN A 1 242 ? -4.418 -12.294 -37.364 1.00 79.50 242 ASN A CA 1
ATOM 2010 C C . ASN A 1 242 ? -3.902 -11.212 -38.333 1.00 79.50 242 ASN A C 1
ATOM 2012 O O . ASN A 1 242 ? -3.263 -11.519 -39.339 1.00 79.50 242 ASN A O 1
ATOM 2016 N N . PHE A 1 243 ? -4.101 -9.937 -37.992 1.00 78.94 243 PHE A N 1
ATOM 2017 C CA . PHE A 1 243 ? -3.611 -8.802 -38.775 1.00 78.94 243 PHE A CA 1
ATOM 2018 C C . PHE A 1 243 ? -2.076 -8.760 -38.873 1.00 78.94 243 PHE A C 1
ATOM 2020 O O . PHE A 1 243 ? -1.536 -8.637 -39.971 1.00 78.94 243 PHE A O 1
ATOM 2027 N N . LYS A 1 244 ? -1.362 -8.954 -37.756 1.00 76.88 244 LYS A N 1
ATOM 2028 C CA . LYS A 1 244 ? 0.105 -9.062 -37.680 1.00 76.88 244 LYS A CA 1
ATOM 2029 C C . LYS A 1 244 ? 0.629 -10.198 -38.562 1.00 76.88 244 LYS A C 1
ATOM 2031 O O . LYS A 1 244 ? 1.569 -9.995 -39.325 1.00 76.88 244 LYS A O 1
ATOM 2036 N N . ASN A 1 245 ? -0.004 -11.371 -38.519 1.00 77.44 245 ASN A N 1
ATOM 2037 C CA . ASN A 1 245 ? 0.379 -12.512 -39.355 1.00 77.44 245 ASN A CA 1
ATOM 2038 C C . ASN A 1 245 ? 0.177 -12.232 -40.852 1.00 77.44 245 ASN A C 1
ATOM 2040 O O . ASN A 1 245 ? 1.032 -12.597 -41.657 1.00 77.44 245 ASN A O 1
ATOM 2044 N N . LYS A 1 246 ? -0.910 -11.542 -41.226 1.00 76.25 246 LYS A N 1
ATOM 2045 C CA . LYS A 1 246 ? -1.151 -11.094 -42.610 1.00 76.25 246 LYS A CA 1
ATOM 2046 C C . LYS A 1 246 ? -0.123 -10.049 -43.066 1.00 76.25 246 LYS A C 1
ATOM 2048 O O . LYS A 1 246 ? 0.335 -10.115 -44.202 1.00 76.25 246 LYS A O 1
ATOM 2053 N N . LEU A 1 247 ? 0.287 -9.138 -42.181 1.00 72.88 247 LEU A N 1
ATOM 2054 C CA . LEU A 1 247 ? 1.331 -8.133 -42.436 1.00 72.88 247 LEU A CA 1
ATOM 2055 C C . LEU A 1 247 ? 2.714 -8.747 -42.692 1.00 72.88 247 LEU A C 1
ATOM 2057 O O . LEU A 1 247 ? 3.480 -8.219 -43.492 1.00 72.88 247 LEU A O 1
ATOM 2061 N N . LEU A 1 248 ? 3.034 -9.855 -42.017 1.00 68.94 248 LEU A N 1
ATOM 2062 C CA . LEU A 1 248 ? 4.302 -10.573 -42.180 1.00 68.94 248 LEU A CA 1
ATOM 2063 C C . LEU A 1 248 ? 4.357 -11.420 -43.466 1.00 68.94 248 LEU A C 1
ATOM 2065 O O . LEU A 1 248 ? 5.425 -11.919 -43.821 1.00 68.94 248 LEU A O 1
ATOM 2069 N N . TRP A 1 249 ? 3.235 -11.595 -44.177 1.00 68.69 249 TRP A N 1
ATOM 2070 C CA . TRP A 1 249 ? 3.203 -12.342 -45.434 1.00 68.69 249 TRP A CA 1
ATOM 2071 C C . TRP A 1 249 ? 3.683 -11.488 -46.626 1.00 68.69 249 TRP A C 1
ATOM 2073 O O . TRP A 1 249 ? 3.324 -10.317 -46.732 1.00 68.69 249 TRP A O 1
ATOM 2083 N N . PRO A 1 250 ? 4.422 -12.053 -47.605 1.00 56.22 250 PRO A N 1
ATOM 2084 C CA . PRO A 1 250 ? 5.110 -11.284 -48.658 1.00 56.22 250 PRO A CA 1
ATOM 2085 C C . PRO A 1 250 ? 4.209 -10.575 -49.687 1.00 56.22 250 PRO A C 1
ATOM 2087 O O . PRO A 1 250 ? 4.706 -10.017 -50.665 1.00 56.22 250 PRO A O 1
ATOM 2090 N N . LYS A 1 251 ? 2.883 -10.618 -49.532 1.00 53.97 251 LYS A N 1
ATOM 2091 C CA . LYS A 1 251 ? 1.929 -10.048 -50.488 1.00 53.97 251 LYS A CA 1
ATOM 2092 C C . LYS A 1 251 ? 1.292 -8.812 -49.870 1.00 53.97 251 LYS A C 1
ATOM 2094 O O . LYS A 1 251 ? 0.360 -8.970 -49.104 1.00 53.97 251 LYS A O 1
ATOM 2099 N N . SER A 1 252 ? 1.811 -7.632 -50.227 1.00 57.72 252 SER A N 1
ATOM 2100 C CA . SER A 1 252 ? 1.290 -6.253 -50.065 1.00 57.72 252 SER A CA 1
ATOM 2101 C C . SER A 1 252 ? 0.173 -5.991 -49.036 1.00 57.72 252 SER A C 1
ATOM 2103 O O . SER A 1 252 ? -0.839 -6.678 -49.047 1.00 57.72 252 SER A O 1
ATOM 2105 N N . ILE A 1 253 ? 0.227 -4.855 -48.327 1.00 59.91 253 ILE A N 1
ATOM 2106 C CA . ILE A 1 253 ? -0.812 -4.344 -47.392 1.00 59.91 253 ILE A CA 1
ATOM 2107 C C . ILE A 1 253 ? -2.265 -4.492 -47.905 1.00 59.91 253 ILE A C 1
ATOM 2109 O O . ILE A 1 253 ? -3.176 -4.714 -47.116 1.00 59.91 253 ILE A O 1
ATOM 2113 N N . LYS A 1 254 ? -2.494 -4.461 -49.227 1.00 60.41 254 LYS A N 1
ATOM 2114 C CA . LYS A 1 254 ? -3.802 -4.724 -49.861 1.00 60.41 254 LYS A CA 1
ATOM 2115 C C . LYS A 1 254 ? -4.419 -6.097 -49.529 1.00 60.41 254 LYS A C 1
ATOM 2117 O O . LYS A 1 254 ? -5.625 -6.252 -49.674 1.00 60.41 254 LYS A O 1
ATOM 2122 N N . SER A 1 255 ? -3.627 -7.082 -49.104 1.00 59.38 255 SER A N 1
ATOM 2123 C CA . SER A 1 255 ? -4.100 -8.407 -48.672 1.00 59.38 255 SER A CA 1
ATOM 2124 C C . SER A 1 255 ? -4.537 -8.441 -47.200 1.00 59.38 255 SER A C 1
ATOM 2126 O O . SER A 1 255 ? -5.213 -9.380 -46.776 1.00 59.38 255 SER A O 1
ATOM 2128 N N . CYS A 1 256 ? -4.202 -7.403 -46.424 1.00 59.66 256 CYS A N 1
ATOM 2129 C CA . CYS A 1 256 ? -4.614 -7.231 -45.034 1.00 59.66 256 CYS A CA 1
ATOM 2130 C C . CYS A 1 256 ? -6.048 -6.690 -44.975 1.00 59.66 256 CYS A C 1
ATOM 2132 O O . CYS A 1 256 ? -6.305 -5.615 -44.441 1.00 59.66 256 CYS A O 1
ATOM 2134 N N . ILE A 1 257 ? -6.987 -7.431 -45.566 1.00 62.28 257 ILE A N 1
ATOM 2135 C CA . ILE A 1 257 ? -8.414 -7.146 -45.436 1.00 62.28 257 ILE A CA 1
ATOM 2136 C C . ILE A 1 257 ? -8.795 -7.458 -43.988 1.00 62.28 257 ILE A C 1
ATOM 2138 O O . ILE A 1 257 ? -8.686 -8.606 -43.532 1.00 62.28 257 ILE A O 1
ATOM 2142 N N . VAL A 1 258 ? -9.180 -6.407 -43.272 1.00 62.75 258 VAL A N 1
ATOM 2143 C CA . VAL A 1 258 ? -9.837 -6.474 -41.968 1.00 62.75 258 VAL A CA 1
ATOM 2144 C C . VAL A 1 258 ? -11.339 -6.475 -42.246 1.00 62.75 258 VAL A C 1
ATOM 2146 O O . VAL A 1 258 ? -11.809 -5.673 -43.052 1.00 62.75 258 VAL A O 1
ATOM 2149 N N . GLU A 1 259 ? -12.064 -7.427 -41.658 1.00 66.50 259 GLU A N 1
ATOM 2150 C CA . GLU A 1 259 ? -13.500 -7.637 -41.912 1.00 66.50 259 GLU A CA 1
ATOM 2151 C C . GLU A 1 259 ? -14.329 -6.403 -41.525 1.00 66.50 259 GLU A C 1
ATOM 2153 O O . GLU A 1 259 ? -15.241 -6.007 -42.250 1.00 66.50 259 GLU A O 1
ATOM 2158 N N . GLU A 1 260 ? -13.936 -5.736 -40.441 1.00 71.25 260 GLU A N 1
ATOM 2159 C CA . GLU A 1 260 ? -14.530 -4.494 -39.956 1.00 71.25 260 GLU A CA 1
ATOM 2160 C C . GLU A 1 260 ? -13.598 -3.317 -40.282 1.00 71.25 260 GLU A C 1
ATOM 2162 O O . GLU A 1 260 ? -12.467 -3.235 -39.802 1.00 71.25 260 GLU A O 1
ATOM 2167 N N . LYS A 1 261 ? -14.059 -2.371 -41.112 1.00 68.56 261 LYS A N 1
ATOM 2168 C CA . LYS A 1 261 ? -13.256 -1.195 -41.513 1.00 68.56 261 LYS A CA 1
ATOM 2169 C C . LYS A 1 261 ? -12.795 -0.347 -40.322 1.00 68.56 261 LYS A C 1
ATOM 2171 O O . LYS A 1 261 ? -11.755 0.302 -40.410 1.00 68.56 261 LYS A O 1
ATOM 2176 N N . GLU A 1 262 ? -13.565 -0.357 -39.239 1.00 74.94 262 GLU A N 1
ATOM 2177 C CA . GLU A 1 262 ? -13.309 0.405 -38.013 1.00 74.94 262 GLU A CA 1
ATOM 2178 C C . GLU A 1 262 ? -12.071 -0.103 -37.258 1.00 74.94 262 GLU A C 1
ATOM 2180 O O . GLU A 1 262 ? -11.376 0.682 -36.615 1.00 74.94 262 GLU A O 1
ATOM 2185 N N . ASP A 1 263 ? -11.717 -1.378 -37.430 1.00 72.00 263 ASP A N 1
ATOM 2186 C CA . ASP A 1 263 ? -10.572 -2.001 -36.767 1.00 72.00 263 ASP A CA 1
ATOM 2187 C C . ASP A 1 263 ? -9.245 -1.766 -37.495 1.00 72.00 263 ASP A C 1
ATOM 2189 O O . ASP A 1 263 ? -8.175 -1.914 -36.905 1.00 72.00 263 ASP A O 1
ATOM 2193 N N . PHE A 1 264 ? -9.270 -1.378 -38.773 1.00 77.88 264 PHE A N 1
ATOM 2194 C CA . PHE A 1 264 ? -8.048 -1.272 -39.573 1.00 77.88 264 PHE A CA 1
ATOM 2195 C C . PHE A 1 264 ? -7.047 -0.259 -38.996 1.00 77.88 264 PHE A C 1
ATOM 2197 O O . PHE A 1 264 ? -5.861 -0.561 -38.874 1.00 77.88 264 PHE A O 1
ATOM 2204 N N . VAL A 1 265 ? -7.517 0.932 -38.610 1.00 75.38 265 VAL A N 1
ATOM 2205 C CA . VAL A 1 265 ? -6.657 1.991 -38.055 1.00 75.38 265 VAL A CA 1
ATOM 2206 C C . VAL A 1 265 ? -6.098 1.601 -36.676 1.00 75.38 265 VAL A C 1
ATOM 2208 O O . VAL A 1 265 ? -4.877 1.671 -36.514 1.00 75.38 265 VAL A O 1
ATOM 2211 N N . PRO A 1 266 ? -6.907 1.131 -35.703 1.00 75.56 266 PRO A N 1
ATOM 2212 C CA . PRO A 1 266 ? -6.399 0.607 -34.433 1.00 75.56 266 PRO A CA 1
ATOM 2213 C C . PRO A 1 266 ? -5.375 -0.524 -34.587 1.00 75.56 266 PRO A C 1
ATOM 2215 O O . PRO A 1 266 ? -4.343 -0.510 -33.917 1.00 75.56 266 PRO A O 1
ATOM 2218 N N . LEU A 1 267 ? -5.624 -1.482 -35.485 1.00 76.81 267 LEU A N 1
ATOM 2219 C CA . LEU A 1 267 ? -4.740 -2.626 -35.716 1.00 76.81 267 LEU A CA 1
ATOM 2220 C C . LEU A 1 267 ? -3.425 -2.223 -36.394 1.00 76.81 267 LEU A C 1
ATOM 2222 O O . LEU A 1 267 ? -2.361 -2.711 -36.008 1.00 76.81 267 LEU A O 1
ATOM 2226 N N . LEU A 1 268 ? -3.478 -1.303 -37.362 1.00 78.25 268 LEU A N 1
ATOM 2227 C CA . LEU A 1 268 ? -2.291 -0.745 -38.009 1.00 78.25 268 LEU A CA 1
ATOM 2228 C C . LEU A 1 268 ? -1.444 0.060 -37.021 1.00 78.25 268 LEU A C 1
ATOM 2230 O O . LEU A 1 268 ? -0.230 -0.124 -36.969 1.00 78.25 268 LEU A O 1
ATOM 2234 N N . MET A 1 269 ? -2.076 0.899 -36.198 1.00 71.50 269 MET A N 1
ATOM 2235 C CA . MET A 1 269 ? -1.391 1.641 -35.140 1.00 71.50 269 MET A CA 1
ATOM 2236 C C . MET A 1 269 ? -0.745 0.686 -34.136 1.00 71.50 269 MET A C 1
ATOM 2238 O O . MET A 1 269 ? 0.443 0.813 -33.855 1.00 71.50 269 MET A O 1
ATOM 2242 N N . ALA A 1 270 ? -1.467 -0.329 -33.657 1.00 71.81 270 ALA A N 1
ATOM 2243 C CA . ALA A 1 270 ? -0.893 -1.351 -32.788 1.00 71.81 270 ALA A CA 1
ATOM 2244 C C . ALA A 1 270 ? 0.320 -2.032 -33.448 1.00 71.81 270 ALA A C 1
ATOM 2246 O O . ALA A 1 270 ? 1.374 -2.132 -32.831 1.00 71.81 270 ALA A O 1
ATOM 2247 N N . ALA A 1 271 ? 0.232 -2.417 -34.724 1.00 73.12 271 ALA A N 1
ATOM 2248 C CA . ALA A 1 271 ? 1.341 -3.060 -35.427 1.00 73.12 271 ALA A CA 1
ATOM 2249 C C . ALA A 1 271 ? 2.575 -2.151 -35.544 1.00 73.12 271 ALA A C 1
ATOM 2251 O O . ALA A 1 271 ? 3.694 -2.612 -35.329 1.00 73.12 271 ALA A O 1
ATOM 2252 N N . LEU A 1 272 ? 2.383 -0.860 -35.829 1.00 70.00 272 LEU A N 1
ATOM 2253 C CA . LEU A 1 272 ? 3.468 0.121 -35.933 1.00 70.00 272 LEU A CA 1
ATOM 2254 C C . LEU A 1 272 ? 4.130 0.423 -34.581 1.00 70.00 272 LEU A C 1
ATOM 2256 O O . LEU A 1 272 ? 5.341 0.615 -34.526 1.00 70.00 272 LEU A O 1
ATOM 2260 N N . PHE A 1 273 ? 3.358 0.447 -33.492 1.00 62.03 273 PHE A N 1
ATOM 2261 C CA . PHE A 1 273 ? 3.866 0.718 -32.142 1.00 62.03 273 PHE A CA 1
ATOM 2262 C C . PHE A 1 273 ? 4.488 -0.513 -31.462 1.00 62.03 273 PHE A C 1
ATOM 2264 O O . PHE A 1 273 ? 5.347 -0.367 -30.591 1.00 62.03 273 PHE A O 1
ATOM 2271 N N . ILE A 1 274 ? 4.052 -1.721 -31.830 1.00 62.56 274 ILE A N 1
ATOM 2272 C CA . ILE A 1 274 ? 4.481 -2.989 -31.219 1.00 62.56 274 ILE A CA 1
ATOM 2273 C C . ILE A 1 274 ? 5.601 -3.655 -32.029 1.00 62.56 274 ILE A C 1
ATOM 2275 O O . ILE A 1 274 ? 6.312 -4.496 -31.482 1.00 62.56 274 ILE A O 1
ATOM 2279 N N . ALA A 1 275 ? 5.804 -3.304 -33.303 1.00 53.78 275 ALA A N 1
ATOM 2280 C CA . ALA A 1 275 ? 6.891 -3.870 -34.094 1.00 53.78 275 ALA A CA 1
ATOM 2281 C C . ALA A 1 275 ? 8.268 -3.560 -33.463 1.00 53.78 275 ALA A C 1
ATOM 2283 O O . ALA A 1 275 ? 8.529 -2.418 -33.071 1.00 53.78 275 ALA A O 1
ATOM 2284 N N . PRO A 1 276 ? 9.173 -4.552 -33.358 1.00 44.81 276 PRO A N 1
ATOM 2285 C CA . PRO A 1 276 ? 10.541 -4.289 -32.934 1.00 44.81 276 PRO A CA 1
ATOM 2286 C C . PRO A 1 276 ? 11.241 -3.370 -33.951 1.00 44.81 276 PRO A C 1
ATOM 2288 O O . PRO A 1 276 ? 10.929 -3.439 -35.146 1.00 44.81 276 PRO A O 1
ATOM 2291 N N . PRO A 1 277 ? 12.207 -2.530 -33.527 1.00 38.44 277 PRO A N 1
ATOM 2292 C CA . PRO A 1 277 ? 13.046 -1.799 -34.466 1.00 38.44 277 PRO A CA 1
ATOM 2293 C C . PRO A 1 277 ? 13.751 -2.816 -35.367 1.00 38.44 277 PRO A C 1
ATOM 2295 O O . PRO A 1 277 ? 14.497 -3.672 -34.891 1.00 38.44 277 PRO A O 1
ATOM 2298 N N . LEU A 1 278 ? 13.459 -2.757 -36.668 1.00 38.31 278 LEU A N 1
ATOM 2299 C CA . LEU A 1 278 ? 14.075 -3.615 -37.673 1.00 38.31 278 LEU A CA 1
ATOM 2300 C C . LEU A 1 278 ? 15.595 -3.449 -37.578 1.00 38.31 278 LEU A C 1
ATOM 2302 O O . LEU A 1 278 ? 16.113 -2.355 -37.803 1.00 38.31 278 LEU A O 1
ATOM 2306 N N . ASN A 1 279 ? 16.305 -4.532 -37.245 1.00 31.42 279 ASN A N 1
ATOM 2307 C CA . ASN A 1 279 ? 17.751 -4.587 -37.411 1.00 31.42 279 ASN A CA 1
ATOM 2308 C C . ASN A 1 279 ? 18.058 -4.201 -38.858 1.00 31.42 279 ASN A C 1
ATOM 2310 O O . ASN A 1 279 ? 17.610 -4.856 -39.800 1.00 31.42 279 ASN A O 1
ATOM 2314 N N . VAL A 1 280 ? 18.790 -3.103 -39.019 1.00 39.06 280 VAL A N 1
ATOM 2315 C CA . VAL A 1 280 ? 19.232 -2.593 -40.312 1.00 39.06 280 VAL A CA 1
ATOM 2316 C C . VAL A 1 280 ? 20.321 -3.530 -40.831 1.00 39.06 280 VAL A C 1
ATOM 2318 O O . VAL A 1 280 ? 21.511 -3.254 -40.738 1.00 39.06 280 VAL A O 1
ATOM 2321 N N . SER A 1 281 ? 19.916 -4.671 -41.375 1.00 34.62 281 SER A N 1
ATOM 2322 C CA . SER A 1 281 ? 20.721 -5.420 -42.328 1.00 34.62 281 SER A CA 1
ATOM 2323 C C . SER A 1 281 ? 19.824 -5.906 -43.463 1.00 34.62 281 SER A C 1
ATOM 2325 O O . SER A 1 281 ? 19.175 -6.941 -43.416 1.00 34.62 281 SER A O 1
ATOM 2327 N N . SER A 1 282 ? 19.808 -5.077 -44.508 1.00 40.66 282 SER A N 1
ATOM 2328 C CA . SER A 1 282 ? 19.436 -5.387 -45.891 1.00 40.66 282 SER A CA 1
ATOM 2329 C C . SER A 1 282 ? 18.084 -6.082 -46.143 1.00 40.66 282 SER A C 1
ATOM 2331 O O . SER A 1 282 ? 17.936 -7.281 -45.942 1.00 40.66 282 SER A O 1
ATOM 2333 N N . ARG A 1 283 ? 17.198 -5.331 -46.821 1.00 37.03 283 ARG A N 1
ATOM 2334 C CA . ARG A 1 283 ? 15.981 -5.756 -47.555 1.00 37.03 283 ARG A CA 1
ATOM 2335 C C . ARG A 1 283 ? 14.655 -5.722 -46.791 1.00 37.03 283 ARG A C 1
ATOM 2337 O O . ARG A 1 283 ? 13.971 -6.729 -46.680 1.00 37.03 283 ARG A O 1
ATOM 2344 N N . SER A 1 284 ? 14.206 -4.519 -46.441 1.00 36.28 284 SER A N 1
ATOM 2345 C CA . SER A 1 284 ? 12.766 -4.213 -46.357 1.00 36.28 284 SER A CA 1
ATOM 2346 C C . SER A 1 284 ? 12.521 -2.701 -46.321 1.00 36.28 284 SER A C 1
ATOM 2348 O O . SER A 1 284 ? 11.907 -2.172 -45.400 1.00 36.28 284 SER A O 1
ATOM 2350 N N . SER A 1 285 ? 12.988 -1.991 -47.351 1.00 32.09 285 SER A N 1
ATOM 2351 C CA . SER A 1 285 ? 12.785 -0.544 -47.542 1.00 32.09 285 SER A CA 1
ATOM 2352 C C . SER A 1 285 ? 11.357 -0.154 -47.966 1.00 32.09 285 SER A C 1
ATOM 2354 O O . SER A 1 285 ? 11.120 0.989 -48.332 1.00 32.09 285 SER A O 1
ATOM 2356 N N . ASN A 1 286 ? 10.388 -1.075 -47.931 1.00 34.41 286 ASN A N 1
ATOM 2357 C CA . ASN A 1 286 ? 9.072 -0.850 -48.542 1.00 34.41 286 ASN A CA 1
ATOM 2358 C C . ASN A 1 286 ? 7.954 -0.466 -47.563 1.00 34.41 286 ASN A C 1
ATOM 2360 O O . ASN A 1 286 ? 6.857 -0.165 -48.019 1.00 34.41 286 ASN A O 1
ATOM 2364 N N . ILE A 1 287 ? 8.197 -0.451 -46.247 1.00 36.88 287 ILE A N 1
ATOM 2365 C CA . ILE A 1 287 ? 7.164 -0.047 -45.272 1.00 36.88 287 ILE A CA 1
ATOM 2366 C C . ILE A 1 287 ? 7.302 1.436 -44.887 1.00 36.88 287 ILE A C 1
ATOM 2368 O O . ILE A 1 287 ? 6.292 2.111 -44.724 1.00 36.88 287 ILE A O 1
ATOM 2372 N N . LEU A 1 288 ? 8.525 1.982 -44.833 1.00 30.38 288 LEU A N 1
ATOM 2373 C CA . LEU A 1 288 ? 8.740 3.402 -44.512 1.00 30.38 288 LEU A CA 1
ATOM 2374 C C . LEU A 1 288 ? 8.548 4.363 -45.699 1.00 30.38 288 LEU A C 1
ATOM 2376 O O . LEU A 1 288 ? 8.269 5.533 -45.473 1.00 30.38 288 LEU A O 1
ATOM 2380 N N . CYS A 1 289 ? 8.642 3.900 -46.950 1.00 30.88 289 CYS A N 1
ATOM 2381 C CA . CYS A 1 289 ? 8.496 4.771 -48.127 1.00 30.88 289 CYS A CA 1
ATOM 2382 C C . CYS A 1 289 ? 7.044 5.103 -48.517 1.00 30.88 289 CYS A C 1
ATOM 2384 O O . CYS A 1 289 ? 6.844 5.788 -49.514 1.00 30.88 289 CYS A O 1
ATOM 2386 N N . MET A 1 290 ? 6.024 4.628 -47.791 1.00 31.91 290 MET A N 1
ATOM 2387 C CA . MET A 1 290 ? 4.623 4.929 -48.134 1.00 31.91 290 MET A CA 1
ATOM 2388 C C . MET A 1 290 ? 4.022 6.131 -47.399 1.00 31.91 290 MET A C 1
ATOM 2390 O O . MET A 1 290 ? 2.900 6.510 -47.723 1.00 31.91 290 MET A O 1
ATOM 2394 N N . PHE A 1 291 ? 4.735 6.741 -46.446 1.00 34.22 291 PHE A N 1
ATOM 2395 C CA . PHE A 1 291 ? 4.194 7.846 -45.640 1.00 34.22 291 PHE A CA 1
ATOM 2396 C C . PHE A 1 291 ? 5.189 8.990 -45.375 1.00 34.22 291 PHE A C 1
ATOM 2398 O O . PHE A 1 291 ? 5.043 9.703 -44.384 1.00 34.22 291 PHE A O 1
ATOM 2405 N N . SER A 1 292 ? 6.184 9.176 -46.248 1.00 27.50 292 SER A N 1
ATOM 2406 C CA . SER A 1 292 ? 6.959 10.427 -46.329 1.00 27.50 292 SER A CA 1
ATOM 2407 C C . SER A 1 292 ? 6.392 11.334 -47.409 1.00 27.50 292 SER A C 1
ATOM 2409 O O . SER A 1 292 ? 6.269 10.814 -48.542 1.00 27.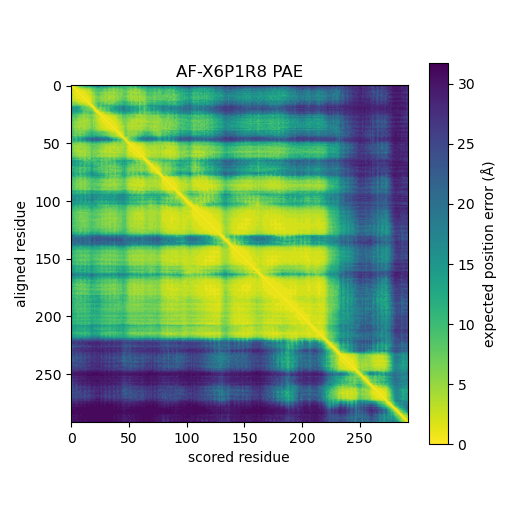50 292 SER A O 1
#

Foldseek 3Di:
DVVVLVVLLVVLVCCVPPDDCPDPVSLVVLLVVLLVQLQVLVVDDPVDPSLVSNLSSLLSNVVRDDPDDPVSCVVSVNDLVSLLVSLLVVCLPPPDQDLDADLAHDPSSVSNSVSSLVSQLLVLLVVVLPDDDPVRCVDPVVVVSLVSNLCSLCVLVVCCNRVDDCSLVVSQVSLVVSLVSNCVRPNLLCSLVVLPDPVSCVVRVCQDPCVNPVNNVPSHNDDPQVVLLPPDDPVLSVLLVVLLVQVPDPDDPVSSDRVDPVCPVVSVVSCVVRDDDPDPDDDDPPPVVPPD

Nearest PDB structures (foldseek):
  6t5f-assembly1_B  TM=2.747E-01  e=6.246E-01  Homo sapiens
  5lu1-assembly2_F  TM=2.806E-01  e=8.799E-01  Homo sapiens
  8c2d-assembly1_AAA-2  TM=2.825E-01  e=1.240E+00  Homo sapiens
  7bfw-assembly1_A  TM=2.707E-01  e=1.903E+00  Homo sapiens
  8wf6-assembly2_C  TM=2.256E-01  e=3.777E+00  Homo sapiens